Protein AF-A0A1F5KI10-F1 (afdb_monomer)

Radius of gyration: 24.72 Å; Cα contacts (8 Å, |Δi|>4): 416; chains: 1; bounding box: 53×66×108 Å

Secondary structure (DSSP, 8-state):
-------PPPPP---------------SHHHHHHHHHHHHHHHHTTSTTT-TTSPPPHHHHHHHHHHTSGGGT-SS--TT-S-TTSSSTTT-GGGGPPPTTSPPP----STT------TT-HHHHHHHHHHHHHHHHHHHHHTB-TTS-HHHHHHHHH--HHHHHHHHHHTTGGGGT---TTTHHHHHHHHHHHHT--HHHHHSS--GGGGG--TTS-HHHHHHHT-HHHHHHHHHHHHSSBPTTSSSBP-HHHHHHHHHTTHHHHHHHHHHTSPP---HHHHHHHHHHHHHHHHHHHHHHHHHHHHHHHBS--HHHHHHHHHHHHHHHS-PPPPP---

Mean predicted aligned error: 12.26 Å

Structure (mmCIF, N/CA/C/O backbone):
data_AF-A0A1F5KI10-F1
#
_entry.id   AF-A0A1F5KI10-F1
#
loop_
_atom_site.group_PDB
_atom_site.id
_atom_site.type_symbol
_atom_site.label_atom_id
_atom_site.label_alt_id
_atom_site.label_comp_id
_atom_site.label_asym_id
_atom_site.label_entity_id
_atom_site.label_seq_id
_atom_site.pdbx_PDB_ins_code
_atom_site.Cartn_x
_atom_site.Cartn_y
_atom_site.Cartn_z
_atom_site.occupancy
_atom_site.B_iso_or_equiv
_atom_site.auth_seq_id
_atom_site.auth_comp_id
_atom_site.auth_asym_id
_atom_site.auth_atom_id
_atom_site.pdbx_PDB_model_num
ATOM 1 N N . MET A 1 1 ? 1.154 -39.631 -85.002 1.00 35.12 1 MET A N 1
ATOM 2 C CA . MET A 1 1 ? 2.398 -39.573 -84.208 1.00 35.12 1 MET A C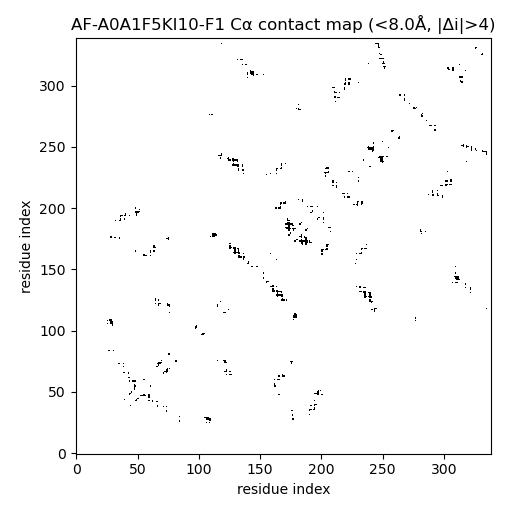A 1
ATOM 3 C C . MET A 1 1 ? 2.380 -38.267 -83.435 1.00 35.12 1 MET A C 1
ATOM 5 O O . MET A 1 1 ? 2.266 -37.250 -84.097 1.00 35.12 1 MET A O 1
ATOM 9 N N . SER A 1 2 ? 2.429 -38.362 -82.096 1.00 35.72 2 SER A N 1
ATOM 10 C CA . SER A 1 2 ? 2.742 -37.332 -81.074 1.00 35.72 2 SER A CA 1
ATOM 11 C C . SER A 1 2 ? 1.952 -36.012 -81.078 1.00 35.72 2 SER A C 1
ATOM 13 O O . SER A 1 2 ? 1.720 -35.426 -82.118 1.00 35.72 2 SER A O 1
ATOM 15 N N . ALA A 1 3 ? 1.573 -35.387 -79.969 1.00 32.19 3 ALA A N 1
ATOM 16 C CA . ALA A 1 3 ? 1.380 -35.725 -78.562 1.00 32.19 3 ALA A CA 1
ATOM 17 C C . ALA A 1 3 ? 0.532 -34.544 -78.040 1.00 32.19 3 ALA A C 1
ATOM 19 O O . ALA A 1 3 ? 0.899 -33.401 -78.297 1.00 32.19 3 ALA A O 1
ATOM 20 N N . ASN A 1 4 ? -0.604 -34.789 -77.382 1.00 32.09 4 ASN A N 1
ATOM 21 C CA . ASN A 1 4 ? -1.397 -33.725 -76.759 1.00 32.09 4 ASN A CA 1
ATOM 22 C C . ASN A 1 4 ? -1.234 -33.868 -75.243 1.00 32.09 4 ASN A C 1
ATOM 24 O O . ASN A 1 4 ? -1.701 -34.844 -74.653 1.00 32.09 4 ASN A O 1
ATOM 28 N N . GLU A 1 5 ? -0.496 -32.937 -74.643 1.00 33.09 5 GLU A N 1
ATOM 29 C CA . GLU A 1 5 ? -0.282 -32.833 -73.202 1.00 33.09 5 GLU A CA 1
ATOM 30 C C . GLU A 1 5 ? -1.612 -32.532 -72.499 1.00 33.09 5 GLU A C 1
ATOM 32 O O . GLU A 1 5 ? -2.175 -31.447 -72.630 1.00 33.09 5 GLU A O 1
ATOM 37 N N . MET A 1 6 ? -2.120 -33.496 -71.729 1.00 39.66 6 MET A N 1
ATOM 38 C CA . MET A 1 6 ? -3.141 -33.238 -70.716 1.00 39.66 6 MET A CA 1
ATOM 39 C C . MET A 1 6 ? -2.452 -32.775 -69.433 1.00 39.66 6 MET A C 1
ATOM 41 O O . MET A 1 6 ? -1.727 -33.528 -68.779 1.00 39.66 6 MET A O 1
ATOM 45 N N . THR A 1 7 ? -2.710 -31.529 -69.064 1.00 34.72 7 THR A N 1
ATOM 46 C CA . THR A 1 7 ? -2.376 -30.938 -67.772 1.00 34.72 7 THR A CA 1
ATOM 47 C C . THR A 1 7 ? -3.083 -31.694 -66.642 1.00 34.72 7 THR A C 1
ATOM 49 O O . THR A 1 7 ? -4.306 -31.679 -66.521 1.00 34.72 7 THR A O 1
ATOM 52 N N . LYS A 1 8 ? -2.309 -32.361 -65.778 1.00 38.88 8 LYS A N 1
ATOM 53 C CA . LYS A 1 8 ? -2.795 -32.828 -64.470 1.00 38.88 8 LYS A CA 1
ATOM 54 C C . LYS A 1 8 ? -2.853 -31.647 -63.490 1.00 38.88 8 LYS A C 1
ATOM 56 O O . LYS A 1 8 ? -1.940 -30.817 -63.508 1.00 38.88 8 LYS A O 1
ATOM 61 N N . PRO A 1 9 ? -3.862 -31.571 -62.604 1.00 34.31 9 PRO A N 1
ATOM 62 C CA . PRO A 1 9 ? -3.889 -30.568 -61.552 1.00 34.31 9 PRO A CA 1
ATOM 63 C C . PRO A 1 9 ? -2.744 -30.815 -60.565 1.00 34.31 9 PRO A C 1
ATOM 65 O O . PRO A 1 9 ? -2.505 -31.937 -60.114 1.00 34.31 9 PRO A O 1
ATOM 68 N N . LYS A 1 10 ? -2.015 -29.740 -60.269 1.00 34.22 10 LYS A N 1
ATOM 69 C CA . LYS A 1 10 ? -0.908 -29.703 -59.312 1.00 34.22 10 LYS A CA 1
ATOM 70 C C . LYS A 1 10 ? -1.461 -29.983 -57.901 1.00 34.22 10 LYS A C 1
ATOM 72 O O . LYS A 1 10 ? -2.486 -29.391 -57.554 1.00 34.22 10 LYS A O 1
ATOM 77 N N . PRO A 1 11 ? -0.830 -30.845 -57.084 1.00 39.12 11 PRO A N 1
ATOM 78 C CA . PRO A 1 11 ? -1.217 -30.994 -55.685 1.00 39.12 11 PRO A CA 1
ATOM 79 C C . PRO A 1 11 ? -0.999 -29.664 -54.941 1.00 39.12 11 PRO A C 1
ATOM 81 O O . PRO A 1 11 ? -0.125 -28.884 -55.342 1.00 39.12 11 PRO A O 1
ATOM 84 N N . PRO A 1 12 ? -1.787 -29.368 -53.890 1.00 34.06 12 PRO A N 1
ATOM 85 C CA . PRO A 1 12 ? -1.576 -28.173 -53.087 1.00 34.06 12 PRO A CA 1
ATOM 86 C C . PRO A 1 12 ? -0.152 -28.204 -52.534 1.00 34.06 12 PRO A C 1
ATOM 88 O O . PRO A 1 12 ? 0.270 -29.211 -51.971 1.00 34.06 12 PRO A O 1
ATOM 91 N N . ASN A 1 13 ? 0.579 -27.106 -52.755 1.00 36.03 13 ASN A N 1
ATOM 92 C CA . ASN A 1 13 ? 1.925 -26.884 -52.240 1.00 36.03 13 ASN A CA 1
ATOM 93 C C . ASN A 1 13 ? 2.008 -27.362 -50.787 1.00 36.03 13 ASN A C 1
ATOM 95 O O . ASN A 1 13 ? 1.370 -26.778 -49.905 1.00 36.03 13 ASN A O 1
ATOM 99 N N . GLU A 1 14 ? 2.836 -28.378 -50.544 1.00 32.38 14 GLU A N 1
ATOM 100 C CA . GLU A 1 14 ? 3.472 -28.555 -49.249 1.00 32.38 14 GLU A CA 1
ATOM 101 C C . GLU A 1 14 ? 4.093 -27.207 -48.893 1.00 32.38 14 GLU A C 1
ATOM 103 O O . GLU A 1 14 ? 5.010 -26.717 -49.557 1.00 32.38 14 GLU A O 1
ATOM 108 N N . LYS A 1 15 ? 3.528 -26.552 -47.877 1.00 30.94 15 LYS A N 1
ATOM 109 C CA . LYS A 1 15 ? 4.217 -25.468 -47.199 1.00 30.94 15 LYS A CA 1
ATOM 110 C C . LYS A 1 15 ? 5.477 -26.094 -46.621 1.00 30.94 15 LYS A C 1
ATOM 112 O O . LYS A 1 15 ? 5.423 -26.759 -45.591 1.00 30.94 15 LYS A O 1
ATOM 117 N N . THR A 1 16 ? 6.600 -25.872 -47.292 1.00 30.30 16 THR A N 1
ATOM 118 C CA . THR A 1 16 ? 7.919 -25.890 -46.673 1.00 30.30 16 THR A CA 1
ATOM 119 C C . THR A 1 16 ? 7.776 -25.202 -45.314 1.00 30.30 16 THR A C 1
ATOM 121 O O . THR A 1 16 ? 7.195 -24.108 -45.281 1.00 30.30 16 THR A O 1
ATOM 124 N N . PRO A 1 17 ? 8.226 -25.796 -44.193 1.00 31.06 17 PRO A N 1
ATOM 125 C CA . PRO A 1 17 ? 8.313 -25.067 -42.941 1.00 31.06 17 PRO A CA 1
ATOM 126 C C . PRO A 1 17 ? 9.211 -23.873 -43.231 1.00 31.06 17 PRO A C 1
ATOM 128 O O . PRO A 1 17 ? 10.412 -24.030 -43.450 1.00 31.06 17 PRO A O 1
ATOM 131 N N . GLY A 1 18 ? 8.596 -22.699 -43.361 1.00 27.67 18 GLY A N 1
ATOM 132 C CA . GLY A 1 18 ? 9.325 -21.457 -43.480 1.00 27.67 18 GLY A CA 1
ATOM 133 C C . GLY A 1 18 ? 10.214 -21.404 -42.259 1.00 27.67 18 GLY A C 1
ATOM 134 O O . GLY A 1 18 ? 9.717 -21.402 -41.133 1.00 27.67 18 GLY A O 1
ATOM 135 N N . THR A 1 19 ? 11.517 -21.457 -42.498 1.00 31.00 19 THR A N 1
ATOM 136 C CA . THR A 1 19 ? 12.551 -21.127 -41.535 1.00 31.00 19 THR A CA 1
ATOM 137 C C . THR A 1 19 ? 12.075 -19.865 -40.830 1.00 31.00 19 THR A C 1
ATOM 139 O O . THR A 1 19 ? 11.968 -18.815 -41.466 1.00 31.00 19 THR A O 1
ATOM 142 N N . LEU A 1 20 ? 11.673 -20.004 -39.562 1.00 31.84 20 LEU A N 1
ATOM 143 C CA . LEU A 1 20 ? 11.276 -18.895 -38.705 1.00 31.84 20 LEU A CA 1
ATOM 144 C C . LEU A 1 20 ? 12.456 -17.929 -38.698 1.00 31.84 20 LEU A C 1
ATOM 146 O O . LEU A 1 20 ? 13.506 -18.204 -38.118 1.00 31.84 20 LEU A O 1
ATOM 150 N N . GLY A 1 21 ? 12.308 -16.866 -39.482 1.00 26.31 21 GLY A N 1
ATOM 151 C CA . GLY A 1 21 ? 13.329 -15.865 -39.685 1.00 26.31 21 GLY A CA 1
ATOM 152 C C . GLY A 1 21 ? 13.683 -15.213 -38.357 1.00 26.31 21 GLY A C 1
ATOM 153 O O . GLY A 1 21 ? 12.805 -14.759 -37.632 1.00 26.31 21 GLY A O 1
ATOM 154 N N . SER A 1 22 ? 14.989 -15.186 -38.097 1.00 27.73 22 SER A N 1
ATOM 155 C CA . SER A 1 22 ? 15.712 -14.252 -37.232 1.00 27.73 22 SER A CA 1
ATOM 156 C C . SER A 1 22 ? 15.175 -14.048 -35.809 1.00 27.73 22 SER A C 1
ATOM 158 O O . SER A 1 22 ? 14.310 -13.217 -35.547 1.00 27.73 22 SER A O 1
ATOM 160 N N . THR A 1 23 ? 15.820 -14.774 -34.896 1.00 34.97 23 THR A N 1
ATOM 161 C CA . THR A 1 23 ? 16.096 -14.458 -33.486 1.00 34.97 23 THR A CA 1
ATOM 162 C C . THR A 1 23 ? 15.882 -12.991 -33.092 1.00 34.97 23 THR A C 1
ATOM 164 O O . THR A 1 23 ? 16.692 -12.118 -33.412 1.00 34.97 23 THR A O 1
ATOM 167 N N . VAL A 1 24 ? 14.801 -12.754 -32.355 1.00 33.12 24 VAL A N 1
ATOM 168 C CA . VAL A 1 24 ? 14.487 -11.498 -31.667 1.00 33.12 24 VAL A CA 1
ATOM 169 C C . VAL A 1 24 ? 15.475 -11.308 -30.494 1.00 33.12 24 VAL A C 1
ATOM 171 O O . VAL A 1 24 ? 15.636 -12.247 -29.715 1.00 33.12 24 VAL A O 1
ATOM 174 N N . PRO A 1 25 ? 16.165 -10.159 -30.342 1.00 35.75 25 PRO A N 1
ATOM 175 C CA . PRO A 1 25 ? 17.106 -9.922 -29.236 1.00 35.75 25 PRO A CA 1
ATOM 176 C C . PRO A 1 25 ? 16.392 -9.661 -27.890 1.00 35.75 25 PRO A C 1
ATOM 178 O O . PRO A 1 25 ? 15.603 -8.728 -27.775 1.00 35.75 25 PRO A O 1
ATOM 181 N N . GLU A 1 26 ? 16.692 -10.466 -26.864 1.00 44.59 26 GLU A N 1
ATOM 182 C CA . GLU A 1 26 ? 16.058 -10.496 -25.525 1.00 44.59 26 GLU A CA 1
ATOM 183 C C . GLU A 1 26 ? 16.718 -9.567 -24.466 1.00 44.59 26 GLU A C 1
ATOM 185 O O . GLU A 1 26 ? 17.195 -10.048 -23.435 1.00 44.59 26 GLU A O 1
ATOM 190 N N . SER A 1 27 ? 16.815 -8.245 -24.660 1.00 53.78 27 SER A N 1
ATOM 191 C CA . SER A 1 27 ? 17.752 -7.450 -23.831 1.00 53.78 27 SER A CA 1
ATOM 192 C C . SER A 1 27 ? 17.216 -6.693 -22.605 1.00 53.78 27 SER A C 1
ATOM 194 O O . SER A 1 27 ? 18.044 -6.361 -21.767 1.00 53.78 27 SER A O 1
ATOM 196 N N . ASP A 1 28 ? 15.913 -6.466 -22.384 1.00 49.81 28 ASP A N 1
ATOM 197 C CA . ASP A 1 28 ? 15.511 -5.283 -21.588 1.00 49.81 28 ASP A CA 1
ATOM 198 C C . ASP A 1 28 ? 14.949 -5.535 -20.158 1.00 49.81 28 ASP A C 1
ATOM 200 O O . ASP A 1 28 ? 15.509 -5.045 -19.172 1.00 49.81 28 ASP A O 1
ATOM 204 N N . ILE A 1 29 ? 13.895 -6.340 -19.961 1.00 49.62 29 ILE A N 1
ATOM 205 C CA . ILE A 1 29 ? 13.325 -6.552 -18.605 1.00 49.62 29 ILE A CA 1
ATOM 206 C C . ILE A 1 29 ? 14.275 -7.300 -17.680 1.00 49.62 29 ILE A C 1
ATOM 208 O O . ILE A 1 29 ? 14.382 -6.955 -16.508 1.00 49.62 29 ILE A O 1
ATOM 212 N N . ALA A 1 30 ? 14.965 -8.328 -18.174 1.00 53.34 30 ALA A N 1
ATOM 213 C CA . ALA A 1 30 ? 15.884 -9.101 -17.341 1.00 53.34 30 ALA A CA 1
ATOM 214 C C . ALA A 1 30 ? 17.016 -8.213 -16.796 1.00 53.34 30 ALA A C 1
ATOM 216 O O . ALA A 1 30 ? 17.394 -8.323 -15.629 1.00 53.34 30 ALA A O 1
ATOM 217 N N . GLN A 1 31 ? 17.503 -7.275 -17.613 1.00 54.97 31 GLN A N 1
ATOM 218 C CA . GLN A 1 31 ? 18.473 -6.272 -17.182 1.00 54.97 31 GLN A CA 1
ATOM 219 C C . GLN A 1 31 ? 17.851 -5.259 -16.221 1.00 54.97 31 GLN A C 1
ATOM 221 O O . GLN A 1 31 ? 18.498 -4.879 -15.247 1.00 54.97 31 GLN A O 1
ATOM 226 N N . ARG A 1 32 ? 16.587 -4.865 -16.431 1.00 61.47 32 ARG A N 1
ATOM 227 C CA . ARG A 1 32 ? 15.862 -4.001 -15.496 1.00 61.47 32 ARG A CA 1
ATOM 228 C C . ARG A 1 32 ? 15.671 -4.662 -14.135 1.00 61.47 32 ARG A C 1
ATOM 230 O O . ARG A 1 32 ? 16.000 -4.054 -13.125 1.00 61.47 32 ARG A O 1
ATOM 237 N N . PHE A 1 33 ? 15.200 -5.903 -14.110 1.00 63.16 33 PHE A N 1
ATOM 238 C CA . PHE A 1 33 ? 15.063 -6.717 -12.908 1.00 63.16 33 PHE A CA 1
ATOM 239 C C . PHE A 1 33 ? 16.405 -6.814 -12.180 1.00 63.16 33 PHE A C 1
ATOM 241 O O . PHE A 1 33 ? 16.493 -6.464 -11.006 1.00 63.16 33 PHE A O 1
ATOM 248 N N . LYS A 1 34 ? 17.476 -7.191 -12.895 1.00 61.94 34 LYS A N 1
ATOM 249 C CA . LYS A 1 34 ? 18.836 -7.263 -12.345 1.00 61.94 34 LYS A CA 1
ATOM 250 C C . LYS A 1 34 ? 19.286 -5.927 -11.754 1.00 61.94 34 LYS A C 1
ATOM 252 O O . LYS A 1 34 ? 19.763 -5.894 -10.627 1.00 61.94 34 LYS A O 1
ATOM 257 N N . PHE A 1 35 ? 19.103 -4.828 -12.481 1.00 69.75 35 PHE A N 1
ATOM 258 C CA . PHE A 1 35 ? 19.458 -3.487 -12.021 1.00 69.75 35 PHE A CA 1
ATOM 259 C C . PHE A 1 35 ? 18.704 -3.086 -10.746 1.00 69.75 35 PHE A C 1
ATOM 261 O O . PHE A 1 35 ? 19.309 -2.561 -9.810 1.00 69.75 35 PHE A O 1
ATOM 268 N N . VAL A 1 36 ? 17.394 -3.341 -10.704 1.00 72.69 36 VAL A N 1
ATOM 269 C CA . VAL A 1 36 ? 16.540 -3.059 -9.544 1.00 72.69 36 VAL A CA 1
ATOM 270 C C . VAL A 1 36 ? 16.999 -3.888 -8.342 1.00 72.69 36 VAL A C 1
ATOM 272 O O . VAL A 1 36 ? 17.193 -3.327 -7.266 1.00 72.69 36 VAL A O 1
ATOM 275 N N . VAL A 1 37 ? 17.286 -5.179 -8.531 1.00 75.06 37 VAL A N 1
ATOM 276 C CA . VAL A 1 37 ? 17.818 -6.051 -7.473 1.00 75.06 37 VAL A CA 1
ATOM 277 C C . VAL A 1 37 ? 19.186 -5.579 -6.976 1.00 75.06 37 VAL A C 1
ATOM 279 O O . VAL A 1 37 ? 19.372 -5.396 -5.777 1.00 75.06 37 VAL A O 1
ATOM 282 N N . GLU A 1 38 ? 20.143 -5.318 -7.870 1.00 71.56 38 GLU A N 1
ATOM 283 C CA . GLU A 1 38 ? 21.484 -4.845 -7.495 1.00 71.56 38 GLU A CA 1
ATOM 284 C C . GLU A 1 38 ? 21.449 -3.498 -6.767 1.00 71.56 38 GLU A C 1
ATOM 286 O O . GLU A 1 38 ? 22.252 -3.254 -5.864 1.00 71.56 38 GLU A O 1
ATOM 291 N N . THR A 1 39 ? 20.534 -2.612 -7.159 1.00 75.88 39 THR A N 1
ATOM 292 C CA . THR A 1 39 ? 20.331 -1.323 -6.491 1.00 75.88 39 THR A CA 1
ATOM 293 C C . THR A 1 39 ? 19.721 -1.524 -5.107 1.00 75.88 39 THR A C 1
ATOM 295 O O . THR A 1 39 ? 20.203 -0.934 -4.142 1.00 75.88 39 THR A O 1
ATOM 298 N N . GLY A 1 40 ? 18.729 -2.409 -4.984 1.00 78.69 40 GLY A N 1
ATOM 299 C CA . GLY A 1 40 ? 18.123 -2.763 -3.703 1.00 78.69 40 GLY A CA 1
ATOM 300 C C . GLY A 1 40 ? 19.133 -3.379 -2.737 1.00 78.69 40 GLY A C 1
ATOM 301 O O . GLY A 1 40 ? 19.224 -2.934 -1.600 1.00 78.69 40 GLY A O 1
ATOM 302 N N . LEU A 1 41 ? 19.974 -4.310 -3.199 1.00 78.56 41 LEU A N 1
ATOM 303 C CA . LEU A 1 41 ? 21.049 -4.904 -2.390 1.00 78.56 41 LEU A CA 1
ATOM 304 C C . LEU A 1 41 ? 22.032 -3.851 -1.858 1.00 78.56 41 LEU A C 1
ATOM 306 O O . LEU A 1 41 ? 22.476 -3.941 -0.716 1.00 78.56 41 LEU A O 1
ATOM 310 N N . LYS A 1 42 ? 22.370 -2.840 -2.669 1.00 78.00 42 LYS A N 1
ATOM 311 C CA . LYS A 1 42 ? 23.276 -1.751 -2.261 1.00 78.00 42 LYS A CA 1
ATOM 312 C C . LYS A 1 42 ? 22.639 -0.790 -1.263 1.00 78.00 42 LYS A C 1
ATOM 314 O O . LYS A 1 42 ? 23.339 -0.295 -0.389 1.00 78.00 42 LYS A O 1
ATOM 319 N N . ILE A 1 43 ? 21.354 -0.483 -1.432 1.00 80.81 43 ILE A N 1
ATOM 320 C CA . ILE A 1 43 ? 20.651 0.515 -0.616 1.00 80.81 43 ILE A CA 1
ATOM 321 C C . ILE A 1 43 ? 20.166 -0.095 0.698 1.00 80.81 43 ILE A C 1
ATOM 323 O O . ILE A 1 43 ? 20.328 0.519 1.745 1.00 80.81 43 ILE A O 1
ATOM 327 N N . PHE A 1 44 ? 19.587 -1.294 0.651 1.00 86.44 44 PHE A N 1
ATOM 328 C CA . PHE A 1 44 ? 18.978 -1.947 1.808 1.00 86.44 44 PHE A CA 1
ATOM 329 C C . PHE A 1 44 ? 19.924 -2.903 2.540 1.00 86.44 44 PHE A C 1
ATOM 331 O O . PHE A 1 44 ? 19.586 -3.362 3.630 1.00 86.44 44 PHE A O 1
ATOM 338 N N . GLY A 1 45 ? 21.092 -3.223 1.975 1.00 83.56 45 GLY A N 1
ATOM 339 C CA . GLY A 1 45 ? 22.046 -4.143 2.589 1.00 83.56 45 GLY A CA 1
ATOM 340 C C . GLY A 1 45 ? 22.449 -3.710 4.001 1.00 83.56 45 GLY A C 1
ATOM 341 O O . GLY A 1 45 ? 22.916 -2.592 4.206 1.00 83.56 45 GLY A O 1
ATOM 342 N N . GLY A 1 46 ? 22.264 -4.603 4.978 1.00 81.50 46 GLY A N 1
ATOM 343 C CA . GLY A 1 46 ? 22.568 -4.335 6.390 1.00 81.50 46 GLY A CA 1
ATOM 344 C C . GLY A 1 46 ? 21.524 -3.481 7.120 1.00 81.50 46 GLY A C 1
ATOM 345 O O . GLY A 1 46 ? 21.756 -3.106 8.266 1.00 81.50 46 GLY A O 1
ATOM 346 N N . SER A 1 47 ? 20.391 -3.177 6.480 1.00 92.94 47 SER A N 1
ATOM 347 C CA . SER A 1 47 ? 19.249 -2.490 7.098 1.00 92.94 47 SER A CA 1
ATOM 348 C C . SER A 1 47 ? 18.252 -3.478 7.715 1.00 92.94 47 SER A C 1
ATOM 350 O O . SER A 1 47 ? 18.200 -4.656 7.333 1.00 92.94 47 SER A O 1
ATOM 352 N N . ALA A 1 48 ? 17.373 -2.978 8.589 1.00 95.38 48 ALA A N 1
ATOM 353 C CA . ALA A 1 48 ? 16.289 -3.764 9.188 1.00 95.38 48 ALA A CA 1
ATOM 354 C C . ALA A 1 48 ? 15.209 -4.202 8.173 1.00 95.38 48 ALA A C 1
ATOM 356 O O . ALA A 1 48 ? 14.348 -5.025 8.498 1.00 95.38 48 ALA A O 1
ATOM 357 N N . LEU A 1 49 ? 15.252 -3.690 6.932 1.00 93.88 49 LEU A N 1
ATOM 358 C CA . LEU A 1 49 ? 14.415 -4.168 5.820 1.00 93.88 49 LEU A CA 1
ATOM 359 C C . LEU A 1 49 ? 14.871 -5.540 5.303 1.00 93.88 49 LEU A C 1
ATOM 361 O O . LEU A 1 49 ? 14.070 -6.271 4.722 1.00 93.88 49 LEU A O 1
ATOM 365 N N . THR A 1 50 ? 16.141 -5.893 5.524 1.00 93.56 50 THR A N 1
ATOM 366 C CA . THR A 1 50 ? 16.741 -7.177 5.111 1.00 93.56 50 THR A CA 1
ATOM 367 C C . THR A 1 50 ? 17.087 -8.101 6.280 1.00 93.56 50 THR A C 1
ATOM 369 O O . THR A 1 50 ? 17.388 -9.272 6.071 1.00 93.56 50 THR A O 1
ATOM 372 N N . ASP A 1 51 ? 17.014 -7.601 7.516 1.00 91.19 51 ASP A N 1
ATOM 373 C CA . ASP A 1 51 ? 17.303 -8.358 8.735 1.00 91.19 51 ASP A CA 1
ATOM 374 C C . ASP A 1 51 ? 16.092 -8.343 9.675 1.00 91.19 51 ASP A C 1
ATOM 376 O O . ASP A 1 51 ? 15.769 -7.329 10.297 1.00 91.19 51 ASP A O 1
ATOM 380 N N . SER A 1 52 ? 15.421 -9.492 9.800 1.00 91.44 52 SER A N 1
ATOM 381 C CA . SER A 1 52 ? 14.233 -9.614 10.644 1.00 91.44 52 SER A CA 1
ATOM 382 C C . SER A 1 52 ? 14.516 -9.573 12.148 1.00 91.44 52 SER A C 1
ATOM 384 O O . SER A 1 52 ? 13.574 -9.456 12.931 1.00 91.44 52 SER A O 1
ATOM 386 N N . SER A 1 53 ? 15.785 -9.672 12.565 1.00 92.56 53 SER A N 1
ATOM 387 C CA . SER A 1 53 ? 16.181 -9.589 13.977 1.00 92.56 53 SER A CA 1
ATOM 388 C C . SER A 1 53 ? 16.168 -8.159 14.524 1.00 92.56 53 SER A C 1
ATOM 390 O O . SER A 1 53 ? 16.106 -7.970 15.739 1.00 92.56 53 SER A O 1
ATOM 392 N N . GLN A 1 54 ? 16.193 -7.157 13.640 1.00 92.88 54 GLN A N 1
ATOM 393 C CA . GLN A 1 54 ? 16.194 -5.747 14.010 1.00 92.88 54 GLN A CA 1
ATOM 394 C C . GLN A 1 54 ? 14.788 -5.137 13.869 1.00 92.88 54 GLN A C 1
ATOM 396 O O . GLN A 1 54 ? 14.050 -5.460 12.926 1.00 92.88 54 GLN A O 1
ATOM 401 N N . PRO A 1 55 ? 14.385 -4.235 14.782 1.00 95.19 55 PRO A N 1
ATOM 402 C CA . PRO A 1 55 ? 13.197 -3.418 14.582 1.00 95.19 55 PRO A CA 1
ATOM 403 C C . PRO A 1 55 ? 13.438 -2.397 13.461 1.00 95.19 55 PRO A C 1
ATOM 405 O O . PRO A 1 55 ? 14.505 -1.796 13.384 1.00 95.19 55 PRO A O 1
ATOM 408 N N . ILE A 1 56 ? 12.425 -2.159 12.624 1.00 97.19 56 ILE A N 1
ATOM 409 C CA . ILE A 1 56 ? 12.492 -1.150 11.557 1.00 97.19 56 ILE A CA 1
ATOM 410 C C . ILE A 1 56 ? 12.526 0.248 12.186 1.00 97.19 56 ILE A C 1
ATOM 412 O O . ILE A 1 56 ? 11.602 0.641 12.905 1.00 97.19 56 ILE A O 1
ATOM 416 N N . ALA A 1 57 ? 13.583 1.011 11.916 1.00 94.56 57 ALA A N 1
ATOM 417 C CA . ALA A 1 57 ? 13.746 2.392 12.350 1.00 94.56 57 ALA A CA 1
ATOM 418 C C . ALA A 1 57 ? 13.343 3.385 11.247 1.00 94.56 57 ALA A C 1
ATOM 420 O O . ALA A 1 57 ? 13.050 3.018 10.113 1.00 94.56 57 ALA A O 1
ATOM 421 N N . GLN A 1 58 ? 13.320 4.681 11.584 1.00 93.88 58 GLN A N 1
ATOM 422 C CA . GLN A 1 58 ? 13.010 5.718 10.588 1.00 93.88 58 GLN A CA 1
ATOM 423 C C . GLN A 1 58 ? 14.071 5.767 9.482 1.00 93.88 58 GLN A C 1
ATOM 425 O O . GLN A 1 58 ? 13.739 5.909 8.314 1.00 93.88 58 GLN A O 1
ATOM 430 N N . THR A 1 59 ? 15.340 5.575 9.846 1.00 92.81 59 THR A N 1
ATOM 431 C CA . THR A 1 59 ? 16.456 5.536 8.897 1.00 92.81 59 THR A CA 1
ATOM 432 C C . THR A 1 59 ? 16.310 4.424 7.865 1.00 92.81 59 THR A C 1
ATOM 434 O O . THR A 1 59 ? 16.735 4.613 6.733 1.00 92.81 59 THR A O 1
ATOM 437 N N . ASP A 1 60 ? 15.694 3.292 8.225 1.00 93.69 60 ASP A N 1
ATOM 438 C CA . ASP A 1 60 ? 15.389 2.212 7.283 1.00 93.69 60 ASP A CA 1
ATOM 439 C C . ASP A 1 60 ? 14.258 2.616 6.328 1.00 93.69 60 ASP A C 1
ATOM 441 O O . ASP A 1 60 ? 14.353 2.394 5.123 1.00 93.69 60 ASP A O 1
ATOM 445 N N . LEU A 1 61 ? 13.211 3.270 6.844 1.00 92.56 61 LEU A N 1
ATOM 446 C CA . LEU A 1 61 ? 12.115 3.797 6.025 1.00 92.56 61 LEU A CA 1
ATOM 447 C C . LEU A 1 61 ? 12.596 4.849 5.020 1.00 92.56 61 LEU A C 1
ATOM 449 O O . LEU A 1 61 ? 12.106 4.894 3.896 1.00 92.56 61 LEU A O 1
ATOM 453 N N . ASP A 1 62 ? 13.586 5.665 5.378 1.00 87.62 62 ASP A N 1
ATOM 454 C CA . ASP A 1 62 ? 14.146 6.686 4.487 1.00 87.62 62 ASP A CA 1
ATOM 455 C C . ASP A 1 62 ? 14.900 6.076 3.282 1.00 87.62 62 ASP A C 1
ATOM 457 O O . ASP A 1 62 ? 15.034 6.724 2.234 1.00 87.62 62 ASP A O 1
ATOM 461 N N . LEU A 1 63 ? 15.341 4.812 3.384 1.00 85.81 63 LEU A N 1
ATOM 462 C CA . LEU A 1 63 ? 15.960 4.072 2.278 1.00 85.81 63 LEU A CA 1
ATOM 463 C C . LEU A 1 63 ? 14.952 3.720 1.179 1.00 85.81 63 LEU A C 1
ATOM 465 O O . LEU A 1 63 ? 15.342 3.597 0.018 1.00 85.81 63 LEU A O 1
ATOM 469 N N . ILE A 1 64 ? 13.666 3.570 1.511 1.00 88.81 64 ILE A N 1
ATOM 470 C CA . ILE A 1 64 ? 12.640 3.169 0.542 1.00 88.81 64 ILE A CA 1
ATOM 471 C C . ILE A 1 64 ? 12.435 4.281 -0.499 1.00 88.81 64 ILE A C 1
ATOM 473 O O . ILE A 1 64 ? 12.701 4.029 -1.676 1.00 88.81 64 ILE A O 1
ATOM 477 N N . PRO A 1 65 ? 12.102 5.542 -0.143 1.00 81.31 65 PRO A N 1
ATOM 478 C CA . PRO A 1 65 ? 12.071 6.622 -1.122 1.00 81.31 65 PRO A CA 1
ATOM 479 C C . PRO A 1 65 ? 13.406 6.795 -1.845 1.00 81.31 65 PRO A C 1
ATOM 481 O O . PRO A 1 65 ? 13.402 7.078 -3.039 1.00 81.31 65 PRO A O 1
ATOM 484 N N . LEU A 1 66 ? 14.547 6.616 -1.161 1.00 78.94 66 LEU A N 1
ATOM 485 C CA . LEU A 1 66 ? 15.862 6.666 -1.806 1.00 78.94 66 LEU A CA 1
ATOM 486 C C . LEU A 1 66 ? 15.964 5.642 -2.940 1.00 78.94 66 LEU A C 1
ATOM 488 O O . LEU A 1 66 ? 16.376 6.022 -4.029 1.00 78.94 66 LEU A O 1
ATOM 492 N N . PHE A 1 67 ? 15.541 4.398 -2.726 1.00 80.44 67 PHE A N 1
ATOM 493 C CA . PHE A 1 67 ? 15.513 3.360 -3.755 1.00 80.44 67 PHE A CA 1
ATOM 494 C C . PHE A 1 67 ? 14.670 3.761 -4.969 1.00 80.44 67 PHE A C 1
ATOM 496 O O . PHE A 1 67 ? 15.115 3.582 -6.099 1.00 80.44 67 PHE A O 1
ATOM 503 N N . PHE A 1 68 ? 13.513 4.392 -4.760 1.00 75.38 68 PHE A N 1
ATOM 504 C CA . PHE A 1 68 ? 12.633 4.849 -5.842 1.00 75.38 68 PHE A CA 1
ATOM 505 C C . PHE A 1 68 ? 12.996 6.225 -6.426 1.00 75.38 68 PHE A C 1
ATOM 507 O O . PHE A 1 68 ? 12.290 6.724 -7.306 1.00 75.38 68 PHE A O 1
ATOM 514 N N . ARG A 1 69 ? 14.079 6.875 -5.983 1.00 68.75 69 ARG A N 1
ATOM 515 C CA . ARG A 1 69 ? 14.491 8.176 -6.533 1.00 68.75 69 ARG A CA 1
ATOM 516 C C . ARG A 1 69 ? 14.942 8.069 -7.988 1.00 68.75 69 ARG A C 1
ATOM 518 O O . ARG A 1 69 ? 15.541 7.083 -8.422 1.00 68.75 69 ARG A O 1
ATOM 525 N N . ARG A 1 70 ? 14.721 9.147 -8.749 1.00 61.09 70 ARG A N 1
ATOM 526 C CA . ARG A 1 70 ? 15.133 9.241 -10.162 1.00 61.09 70 ARG A CA 1
ATOM 527 C C . ARG A 1 70 ? 16.645 9.084 -10.321 1.00 61.09 70 ARG A C 1
ATOM 529 O O . ARG A 1 70 ? 17.097 8.506 -11.311 1.00 61.09 70 ARG A O 1
ATOM 536 N N . GLU A 1 71 ? 17.419 9.584 -9.363 1.00 60.88 71 GLU A N 1
ATOM 537 C CA . GLU A 1 71 ? 18.882 9.510 -9.341 1.00 60.88 71 GLU A CA 1
ATOM 538 C C . GLU A 1 71 ? 19.382 8.066 -9.242 1.00 60.88 71 GLU A C 1
ATOM 540 O O . GLU A 1 71 ? 20.425 7.751 -9.809 1.00 60.88 71 GLU A O 1
ATOM 545 N N . GLN A 1 72 ? 18.605 7.179 -8.611 1.00 57.66 72 GLN A N 1
ATOM 546 C CA . GLN A 1 72 ? 18.907 5.749 -8.550 1.00 57.66 72 GLN A CA 1
ATOM 547 C C . GLN A 1 72 ? 18.497 5.005 -9.819 1.00 57.66 72 GLN A C 1
ATOM 549 O O . GLN A 1 72 ? 18.778 3.825 -9.949 1.00 57.66 72 GLN A O 1
ATOM 554 N N . GLY A 1 73 ? 17.809 5.655 -10.762 1.00 54.28 73 GLY A N 1
ATOM 555 C CA . GLY A 1 73 ? 17.407 5.054 -12.032 1.00 54.28 73 GLY A CA 1
ATOM 556 C C . GLY A 1 73 ? 16.322 3.977 -11.933 1.00 54.28 73 GLY A C 1
ATOM 557 O O . GLY A 1 73 ? 15.925 3.467 -12.975 1.00 54.28 73 GLY A O 1
ATOM 558 N N . VAL A 1 74 ? 15.824 3.640 -10.737 1.00 58.53 74 VAL A N 1
ATOM 559 C CA . VAL A 1 74 ? 14.790 2.614 -10.473 1.00 58.53 74 VAL A CA 1
ATOM 560 C C . VAL A 1 74 ? 13.369 3.125 -10.755 1.00 58.53 74 VAL A C 1
ATOM 562 O O . VAL A 1 74 ? 12.492 2.347 -11.125 1.00 58.53 74 VAL A O 1
ATOM 565 N N . ALA A 1 75 ? 13.128 4.437 -10.697 1.00 55.97 75 ALA A N 1
ATOM 566 C CA . ALA A 1 75 ? 11.852 5.004 -11.134 1.00 55.97 75 ALA A CA 1
ATOM 567 C C . ALA A 1 75 ? 11.668 4.858 -12.662 1.00 55.97 75 ALA A C 1
ATOM 569 O O . ALA A 1 75 ? 12.582 5.210 -13.415 1.00 55.97 75 ALA A O 1
ATOM 570 N N . PRO A 1 76 ? 10.500 4.395 -13.145 1.00 49.53 76 PRO A N 1
ATOM 571 C CA . PRO A 1 76 ? 10.232 4.229 -14.578 1.00 49.53 76 PRO A CA 1
ATOM 572 C C . PRO A 1 76 ? 9.988 5.558 -15.319 1.00 49.53 76 PRO A C 1
ATOM 574 O O . PRO A 1 76 ? 10.015 5.605 -16.546 1.00 49.53 76 PRO A O 1
ATOM 577 N N . THR A 1 77 ? 9.784 6.674 -14.612 1.00 41.84 77 THR A N 1
ATOM 578 C CA . THR A 1 77 ? 9.481 7.972 -15.232 1.00 41.84 77 THR A CA 1
ATOM 579 C C . THR A 1 77 ? 10.742 8.754 -15.599 1.00 41.84 77 THR A C 1
ATOM 581 O O . THR A 1 77 ? 11.201 9.633 -14.863 1.00 41.84 77 THR A O 1
ATOM 584 N N . ARG A 1 78 ? 11.286 8.479 -16.786 1.00 36.84 78 ARG A N 1
ATOM 585 C CA . ARG A 1 78 ? 12.058 9.463 -17.557 1.00 36.84 78 ARG A CA 1
ATOM 586 C C . ARG A 1 78 ? 11.309 9.760 -18.861 1.00 36.84 78 ARG A C 1
ATOM 588 O O . ARG A 1 78 ? 11.370 8.931 -19.766 1.00 36.84 78 ARG A O 1
ATOM 595 N N . PRO A 1 79 ? 10.637 10.920 -18.989 1.00 35.34 79 PRO A N 1
ATOM 596 C CA . PRO A 1 79 ? 9.980 11.328 -20.240 1.00 35.34 79 PRO A CA 1
ATOM 597 C C . PRO A 1 79 ? 10.954 11.411 -21.429 1.00 35.34 79 PRO A C 1
ATOM 599 O O . PRO A 1 79 ? 10.569 11.267 -22.580 1.00 35.34 79 PRO A O 1
ATOM 602 N N . ASP A 1 80 ? 12.229 11.636 -21.122 1.00 37.69 80 ASP A N 1
ATOM 603 C CA . ASP A 1 80 ? 13.362 11.851 -22.017 1.00 37.69 80 ASP A CA 1
ATOM 604 C C . ASP A 1 80 ? 14.239 10.601 -22.226 1.00 37.69 80 ASP A C 1
ATOM 606 O O . ASP A 1 80 ? 15.130 10.598 -23.073 1.00 37.69 80 ASP A O 1
ATOM 610 N N . ALA A 1 81 ? 14.011 9.530 -21.461 1.00 35.19 81 ALA A N 1
ATOM 611 C CA . ALA A 1 81 ? 14.776 8.291 -21.576 1.00 35.19 81 ALA A CA 1
ATOM 612 C C . ALA A 1 81 ? 13.983 7.081 -21.052 1.00 35.19 81 ALA A C 1
ATOM 614 O O . ALA A 1 81 ? 14.358 6.519 -20.019 1.00 35.19 81 ALA A O 1
ATOM 615 N N . PRO A 1 82 ? 12.931 6.636 -21.763 1.00 37.44 82 PRO A N 1
ATOM 616 C CA . PRO A 1 82 ? 12.165 5.446 -21.381 1.00 37.44 82 PRO A CA 1
ATOM 617 C C . PRO A 1 82 ? 12.962 4.112 -21.374 1.00 37.44 82 PRO A C 1
ATOM 619 O O . PRO A 1 82 ? 12.386 3.068 -21.108 1.00 37.44 82 PRO A O 1
ATOM 622 N N . TRP A 1 83 ? 14.276 4.117 -21.665 1.00 38.47 83 TRP A N 1
ATOM 623 C CA . TRP A 1 83 ? 15.044 2.950 -22.131 1.00 38.47 83 TRP A CA 1
ATOM 624 C C . TRP A 1 83 ? 16.564 3.054 -21.859 1.00 38.47 83 TRP A C 1
ATOM 626 O O . TRP A 1 83 ? 17.365 3.008 -22.792 1.00 38.47 83 TRP A O 1
ATOM 636 N N . ARG A 1 84 ? 17.059 3.157 -20.610 1.00 32.56 84 ARG A N 1
ATOM 637 C CA . ARG A 1 84 ? 18.502 2.867 -20.384 1.00 32.56 84 ARG A CA 1
ATOM 638 C C . ARG A 1 84 ? 18.779 1.365 -20.496 1.00 32.56 84 ARG A C 1
ATOM 640 O O . ARG A 1 84 ? 19.039 0.690 -19.511 1.00 32.56 84 ARG A O 1
ATOM 647 N N . LEU A 1 85 ? 18.748 0.917 -21.743 1.00 33.00 85 LEU A N 1
ATOM 648 C CA . LEU A 1 85 ? 19.189 -0.363 -22.276 1.00 33.00 85 LEU A CA 1
ATOM 649 C C . LEU A 1 85 ? 19.947 -0.235 -23.598 1.00 33.00 85 LEU A C 1
ATOM 651 O O . LEU A 1 85 ? 20.528 -1.193 -24.093 1.00 33.00 85 LEU A O 1
ATOM 655 N N . SER A 1 86 ? 20.093 0.985 -24.099 1.00 30.88 86 SER A N 1
ATOM 656 C CA . SER A 1 86 ? 20.893 1.281 -25.287 1.00 30.88 86 SER A CA 1
ATOM 657 C C . SER A 1 86 ? 22.222 1.984 -25.034 1.00 30.88 86 SER A C 1
ATOM 659 O O . SER A 1 86 ? 22.958 2.237 -25.981 1.00 30.88 86 SER A O 1
ATOM 661 N N . ALA A 1 87 ? 22.535 2.343 -23.786 1.00 31.59 87 ALA A N 1
ATOM 662 C CA . ALA A 1 87 ? 23.743 3.115 -23.472 1.00 31.59 87 ALA A CA 1
ATOM 663 C C . ALA A 1 87 ? 24.723 2.400 -22.525 1.00 31.59 87 ALA A C 1
ATOM 665 O O . ALA A 1 87 ? 25.755 2.970 -22.184 1.00 31.59 87 ALA A O 1
ATOM 666 N N . LEU A 1 88 ? 24.425 1.165 -22.100 1.00 31.11 88 LEU A N 1
ATOM 667 C CA . LEU A 1 88 ? 25.344 0.314 -21.319 1.00 31.11 88 LEU A CA 1
ATOM 668 C C . LEU A 1 88 ? 25.609 -1.057 -21.963 1.00 31.11 88 LEU A C 1
ATOM 670 O O . LEU A 1 88 ? 26.360 -1.863 -21.424 1.00 31.11 88 LEU A O 1
ATOM 674 N N . THR A 1 89 ? 25.053 -1.295 -23.146 1.00 33.72 89 THR A N 1
ATOM 675 C CA . THR A 1 89 ? 25.423 -2.380 -24.053 1.00 33.72 89 THR A CA 1
ATOM 676 C C . THR A 1 89 ? 26.594 -1.868 -24.897 1.00 33.72 89 THR A C 1
ATOM 678 O O . THR A 1 89 ? 26.425 -1.149 -25.873 1.00 33.72 89 THR A O 1
ATOM 681 N N . ASN A 1 90 ? 27.839 -1.989 -24.433 1.00 31.64 90 ASN A N 1
ATOM 682 C CA . ASN A 1 90 ? 28.727 -3.028 -24.965 1.00 31.64 90 ASN A CA 1
ATOM 683 C C . ASN A 1 90 ? 30.057 -3.169 -24.193 1.00 31.64 90 ASN A C 1
ATOM 685 O O . ASN A 1 90 ? 30.985 -3.785 -24.711 1.00 31.64 90 ASN A O 1
ATOM 689 N N . THR A 1 91 ? 30.216 -2.592 -22.996 1.00 31.31 91 THR A N 1
ATOM 690 C CA . THR A 1 91 ? 31.566 -2.482 -22.397 1.00 31.31 91 THR A CA 1
ATOM 691 C C . THR A 1 91 ? 31.701 -2.804 -20.916 1.00 31.31 91 THR A C 1
ATOM 693 O O . THR A 1 91 ? 32.830 -2.786 -20.433 1.00 31.31 91 THR A O 1
ATOM 696 N N . ASP A 1 92 ? 30.636 -3.136 -20.181 1.00 32.72 92 ASP A N 1
ATOM 697 C CA . ASP A 1 92 ? 30.771 -3.396 -18.742 1.00 32.72 92 ASP A CA 1
ATOM 698 C C . ASP A 1 92 ? 30.671 -4.902 -18.401 1.00 32.72 92 ASP A C 1
ATOM 700 O O . ASP A 1 92 ? 29.580 -5.479 -18.350 1.00 32.72 92 ASP A O 1
ATOM 704 N N . PRO A 1 93 ? 31.816 -5.572 -18.165 1.00 31.88 93 PRO A N 1
ATOM 705 C CA . PRO A 1 93 ? 31.892 -7.009 -17.908 1.00 31.88 93 PRO A CA 1
ATOM 706 C C . PRO A 1 93 ? 31.284 -7.453 -16.569 1.00 31.88 93 PRO A C 1
ATOM 708 O O . PRO A 1 93 ? 31.149 -8.656 -16.343 1.00 31.88 93 PRO A O 1
ATOM 711 N N . ARG A 1 94 ? 30.844 -6.534 -15.695 1.00 35.78 94 ARG A N 1
ATOM 712 C CA . ARG A 1 94 ? 30.094 -6.889 -14.471 1.00 35.78 94 ARG A CA 1
ATOM 713 C C . ARG A 1 94 ? 28.712 -7.471 -14.780 1.00 35.78 94 ARG A C 1
ATOM 715 O O . ARG A 1 94 ? 28.085 -8.099 -13.927 1.00 35.78 94 ARG A O 1
ATOM 722 N N . PHE A 1 95 ? 28.239 -7.316 -16.016 1.00 40.69 95 PHE A N 1
ATOM 723 C CA . PHE A 1 95 ? 26.902 -7.733 -16.418 1.00 40.69 95 PHE A CA 1
ATOM 724 C C . PHE A 1 95 ? 26.801 -9.177 -16.944 1.00 40.69 95 PHE A C 1
ATOM 726 O O . PHE A 1 95 ? 25.679 -9.646 -17.114 1.00 40.69 95 PHE A O 1
ATOM 733 N N . ASN A 1 96 ? 27.918 -9.918 -17.039 1.00 37.28 96 ASN A N 1
ATOM 734 C CA . ASN A 1 96 ? 27.997 -11.303 -17.551 1.00 37.28 96 ASN A CA 1
ATOM 735 C C . ASN A 1 96 ? 28.153 -12.405 -16.471 1.00 37.28 96 ASN A C 1
ATOM 737 O O . ASN A 1 96 ? 28.542 -13.528 -16.787 1.00 37.28 96 ASN A O 1
ATOM 741 N N . GLY A 1 97 ? 27.891 -12.108 -15.192 1.00 36.50 97 GLY A N 1
ATOM 742 C CA . GLY A 1 97 ? 28.063 -13.067 -14.088 1.00 36.50 97 GLY A CA 1
ATOM 743 C C . GLY A 1 97 ? 26.820 -13.920 -13.754 1.00 36.50 97 GLY A C 1
ATOM 744 O O . GLY A 1 97 ? 25.694 -13.450 -13.948 1.00 36.50 97 GLY A O 1
ATOM 745 N N . PRO A 1 98 ? 27.001 -15.146 -13.214 1.00 38.56 98 PRO A N 1
ATOM 746 C CA . PRO A 1 98 ? 25.919 -15.962 -12.650 1.00 38.56 98 PRO A CA 1
ATOM 747 C C . PRO A 1 98 ? 25.299 -15.296 -11.408 1.00 38.56 98 PRO A C 1
ATOM 749 O O . PRO A 1 98 ? 25.919 -14.432 -10.784 1.00 38.56 98 PRO A O 1
ATOM 752 N N . ARG A 1 99 ? 24.076 -15.698 -11.030 1.00 44.03 99 ARG A N 1
ATOM 753 C CA . ARG A 1 99 ? 23.458 -15.296 -9.751 1.00 44.03 99 ARG A CA 1
ATOM 754 C C . ARG A 1 99 ? 24.396 -15.599 -8.564 1.00 44.03 99 ARG A C 1
ATOM 756 O O . ARG A 1 99 ? 25.141 -16.576 -8.648 1.00 44.03 99 ARG A O 1
ATOM 763 N N . PRO A 1 100 ? 24.312 -14.867 -7.433 1.00 38.34 100 PRO A N 1
ATOM 764 C CA . PRO A 1 100 ? 25.001 -15.237 -6.188 1.00 38.34 100 PRO A CA 1
ATOM 765 C C . PRO A 1 100 ? 24.713 -16.675 -5.712 1.00 38.34 100 PRO A C 1
ATOM 767 O O . PRO A 1 100 ? 25.522 -17.255 -4.997 1.00 38.34 100 PRO A O 1
ATOM 770 N N . ASP A 1 101 ? 23.593 -17.267 -6.144 1.00 45.34 101 ASP A N 1
ATOM 771 C CA . ASP A 1 101 ? 23.193 -18.654 -5.868 1.00 45.34 101 ASP A CA 1
ATOM 772 C C . ASP A 1 101 ? 23.455 -19.636 -7.038 1.00 45.34 101 ASP A C 1
ATOM 774 O O . ASP A 1 101 ? 23.014 -20.785 -6.999 1.00 45.34 101 ASP A O 1
ATOM 778 N N . GLY A 1 102 ? 24.153 -19.201 -8.095 1.00 39.34 102 GLY A N 1
ATOM 779 C CA . GLY A 1 102 ? 24.592 -20.045 -9.213 1.00 39.34 102 GLY A CA 1
ATOM 780 C C . GLY A 1 102 ? 23.527 -20.411 -10.256 1.00 39.34 102 GLY A C 1
ATOM 781 O O . GLY A 1 102 ? 23.818 -21.198 -11.157 1.00 39.34 102 GLY A O 1
ATOM 782 N N . LYS A 1 103 ? 22.304 -19.866 -10.183 1.00 41.12 103 LYS A N 1
ATOM 783 C CA . LYS A 1 103 ? 21.219 -20.181 -11.136 1.00 41.12 103 LYS A CA 1
ATOM 784 C C . LYS A 1 103 ? 21.146 -19.203 -12.327 1.00 41.12 103 LYS A C 1
ATOM 786 O O . LYS A 1 103 ? 21.596 -18.062 -12.217 1.00 41.12 103 LYS A O 1
ATOM 791 N N . PRO A 1 104 ? 20.552 -19.607 -13.468 1.00 38.00 104 PRO A N 1
ATOM 792 C CA . PRO A 1 104 ? 20.270 -18.704 -14.585 1.00 38.00 104 PRO A CA 1
ATOM 793 C C . PRO A 1 104 ? 19.023 -17.838 -14.328 1.00 38.00 104 PRO A C 1
ATOM 795 O O . PRO A 1 104 ? 18.020 -18.312 -13.787 1.00 38.00 104 PRO A O 1
ATOM 798 N N . TRP A 1 105 ? 19.074 -16.568 -14.737 1.00 40.41 105 TRP A N 1
ATOM 799 C CA . TRP A 1 105 ? 17.922 -15.654 -14.753 1.00 40.41 105 TRP A CA 1
ATOM 800 C C . TRP A 1 105 ? 16.967 -16.009 -15.916 1.00 40.41 105 TRP A C 1
ATOM 802 O O . TRP A 1 105 ? 17.438 -16.389 -16.985 1.00 40.41 105 TRP A O 1
ATOM 812 N N . ARG A 1 106 ? 15.637 -15.905 -15.734 1.00 30.80 106 ARG A N 1
ATOM 813 C CA . ARG A 1 106 ? 14.623 -16.175 -16.788 1.00 30.80 106 ARG A CA 1
ATOM 814 C C . ARG A 1 106 ? 14.007 -14.859 -17.327 1.00 30.80 106 ARG A C 1
ATOM 816 O O . ARG A 1 106 ? 13.739 -13.990 -16.500 1.00 30.80 106 ARG A O 1
ATOM 823 N N . PRO A 1 107 ? 13.764 -14.700 -18.648 1.00 38.66 107 PRO A N 1
ATOM 824 C CA . PRO A 1 107 ? 13.354 -13.420 -19.260 1.00 38.66 107 PRO A CA 1
ATOM 825 C C . PRO A 1 107 ? 11.827 -13.197 -19.404 1.00 38.66 107 PRO A C 1
ATOM 827 O O . PRO A 1 107 ? 11.051 -14.152 -19.410 1.00 38.66 107 PRO A O 1
ATOM 830 N N . VAL A 1 108 ? 11.415 -11.921 -19.547 1.00 33.38 108 VAL A N 1
ATOM 831 C CA . VAL A 1 108 ? 10.039 -11.421 -19.817 1.00 33.38 108 VAL A CA 1
ATOM 832 C C . VAL A 1 108 ? 10.106 -10.242 -20.829 1.00 33.38 108 VAL A C 1
ATOM 834 O O . VAL A 1 108 ? 11.111 -9.536 -20.850 1.00 33.38 108 VAL A O 1
ATOM 837 N N . ASP A 1 109 ? 9.087 -10.059 -21.686 1.00 31.98 109 ASP A N 1
ATOM 838 C CA . ASP A 1 109 ? 8.997 -9.087 -22.816 1.00 31.98 109 ASP A CA 1
ATOM 839 C C . ASP A 1 109 ? 8.914 -7.607 -22.372 1.00 31.98 109 ASP A C 1
ATOM 841 O O . ASP A 1 109 ? 8.416 -7.349 -21.299 1.00 31.98 109 ASP A O 1
ATOM 845 N N . GLY A 1 110 ? 9.390 -6.631 -23.159 1.00 31.14 110 GLY A N 1
ATOM 846 C CA . GLY A 1 110 ? 9.503 -5.199 -22.830 1.00 31.14 110 GLY A CA 1
ATOM 847 C C . GLY A 1 110 ? 8.412 -4.259 -23.374 1.00 31.14 110 GLY A C 1
ATOM 848 O O . GLY A 1 110 ? 8.572 -3.045 -23.309 1.00 31.14 110 GLY A O 1
ATOM 849 N N . SER A 1 111 ? 7.299 -4.761 -23.906 1.00 31.88 111 SER A N 1
ATOM 850 C CA . SER A 1 111 ? 6.169 -3.926 -24.365 1.00 31.88 111 SER A CA 1
ATOM 851 C C . SER A 1 111 ? 5.209 -3.479 -23.240 1.00 31.88 111 SER A C 1
ATOM 853 O O . SER A 1 111 ? 4.346 -2.628 -23.450 1.00 31.88 111 SER A O 1
ATOM 855 N N . TYR A 1 112 ? 5.389 -3.988 -22.013 1.00 32.94 112 TYR A N 1
ATOM 856 C CA . TYR A 1 112 ? 4.495 -3.739 -20.870 1.00 32.94 112 TYR A CA 1
ATOM 857 C C . TYR A 1 112 ? 4.668 -2.399 -20.163 1.00 32.94 112 TYR A C 1
ATOM 859 O O . TYR A 1 112 ? 3.978 -2.161 -19.175 1.00 32.94 112 TYR A O 1
ATOM 867 N N . PHE A 1 113 ? 5.608 -1.546 -20.564 1.00 37.97 113 PHE A N 1
ATOM 868 C CA . PHE A 1 113 ? 5.948 -0.348 -19.795 1.00 37.97 113 PHE A CA 1
ATOM 869 C C . PHE A 1 113 ? 5.027 0.841 -20.131 1.00 37.97 113 PHE A C 1
ATOM 871 O O . PHE A 1 113 ? 5.406 1.754 -20.858 1.00 37.97 113 PHE A O 1
ATOM 878 N N . GLY A 1 114 ? 3.788 0.816 -19.623 1.00 32.25 114 GLY A N 1
ATOM 879 C CA . GLY A 1 114 ? 2.766 1.859 -19.794 1.00 32.25 114 GLY A CA 1
ATOM 880 C C . GLY A 1 114 ? 2.408 2.654 -18.521 1.00 32.25 114 GLY A C 1
ATOM 881 O O . GLY A 1 114 ? 1.890 2.096 -17.560 1.00 32.25 114 GLY A O 1
ATOM 882 N N . ASN A 1 115 ? 2.664 3.967 -18.576 1.00 35.91 115 ASN A N 1
ATOM 883 C CA . ASN A 1 115 ? 2.177 5.134 -17.808 1.00 35.91 115 ASN A CA 1
ATOM 884 C C . ASN A 1 115 ? 1.769 5.027 -16.323 1.00 35.91 115 ASN A C 1
ATOM 886 O O . ASN A 1 115 ? 0.736 4.474 -15.960 1.00 35.91 115 ASN A O 1
ATOM 890 N N . TRP A 1 116 ? 2.542 5.743 -15.498 1.00 44.75 116 TRP A N 1
ATOM 891 C CA . TRP A 1 116 ? 2.142 6.279 -14.198 1.00 44.75 116 TRP A CA 1
ATOM 892 C C . TRP A 1 116 ? 1.305 7.545 -14.419 1.00 44.75 116 TRP A C 1
ATOM 894 O O . TRP A 1 116 ? 1.842 8.567 -14.840 1.00 44.75 116 TRP A O 1
ATOM 904 N N . GLU A 1 117 ? 0.006 7.493 -14.134 1.00 40.00 117 GLU A N 1
ATOM 905 C CA . GLU A 1 117 ? -0.896 8.654 -14.203 1.00 40.00 117 GLU A CA 1
ATOM 906 C C . GLU A 1 117 ? -1.168 9.242 -12.809 1.00 40.00 117 GLU A C 1
ATOM 908 O O . GLU A 1 117 ? -2.307 9.470 -12.416 1.00 40.00 117 GLU A O 1
ATOM 913 N N . ALA A 1 118 ? -0.101 9.522 -12.056 1.00 36.12 118 ALA A N 1
ATOM 914 C CA . ALA A 1 118 ? -0.151 10.482 -10.956 1.00 36.12 118 ALA A CA 1
ATOM 915 C C . ALA A 1 118 ? 0.609 11.747 -11.397 1.00 36.12 118 ALA A C 1
ATOM 917 O O . ALA A 1 118 ? 1.747 11.620 -11.857 1.00 36.12 118 ALA A O 1
ATOM 918 N N . PRO A 1 119 ? 0.044 12.963 -11.267 1.00 36.47 119 PRO A N 1
ATOM 919 C CA . PRO A 1 119 ? 0.688 14.196 -11.731 1.00 36.47 119 PRO A CA 1
ATOM 920 C C . PRO A 1 119 ? 2.100 14.460 -11.174 1.00 36.47 119 PRO A C 1
ATOM 922 O O . PRO A 1 119 ? 2.880 15.138 -11.838 1.00 36.47 119 PRO A O 1
ATOM 925 N N . ALA A 1 120 ? 2.441 13.928 -9.991 1.00 45.62 120 ALA A N 1
ATOM 926 C CA . ALA A 1 120 ? 3.777 14.036 -9.385 1.00 45.62 120 ALA A CA 1
ATOM 927 C C . ALA A 1 120 ? 4.610 12.736 -9.457 1.00 45.62 120 ALA A C 1
ATOM 929 O O . ALA A 1 120 ? 5.746 12.685 -8.980 1.00 45.62 120 ALA A O 1
ATOM 930 N N . GLY A 1 121 ? 4.086 11.711 -10.131 1.00 58.25 121 GLY A N 1
ATOM 931 C CA . GLY A 1 121 ? 4.819 10.511 -10.501 1.00 58.25 121 GLY A CA 1
ATOM 932 C C . GLY A 1 121 ? 5.086 9.518 -9.361 1.00 58.25 121 GLY A C 1
ATOM 933 O O . GLY A 1 121 ? 4.469 9.578 -8.298 1.00 58.25 121 GLY A O 1
ATOM 934 N N . PRO A 1 122 ? 6.003 8.565 -9.603 1.00 65.94 122 PRO A N 1
ATOM 935 C CA . PRO A 1 122 ? 6.117 7.374 -8.791 1.00 65.94 122 PRO A CA 1
ATOM 936 C C . PRO A 1 122 ? 6.454 7.493 -7.338 1.00 65.94 122 PRO A C 1
ATOM 938 O O . PRO A 1 122 ? 5.869 6.860 -6.464 1.00 65.94 122 PRO A O 1
ATOM 941 N N . LEU A 1 123 ? 7.457 8.315 -7.118 1.00 74.38 123 LEU A N 1
ATOM 942 C CA . LEU A 1 123 ? 8.057 8.484 -5.826 1.00 74.38 123 LEU A CA 1
ATOM 943 C C . LEU A 1 123 ? 7.060 9.099 -4.842 1.00 74.38 123 LEU A C 1
ATOM 945 O O . LEU A 1 123 ? 7.118 8.802 -3.656 1.00 74.38 123 LEU A O 1
ATOM 949 N N . GLU A 1 124 ? 6.132 9.924 -5.331 1.00 77.06 124 GLU A N 1
ATOM 950 C CA . GLU A 1 124 ? 5.095 10.507 -4.490 1.00 77.06 124 GLU A CA 1
ATOM 951 C C . GLU A 1 124 ? 4.128 9.448 -3.956 1.00 77.06 124 GLU A C 1
ATOM 953 O O . GLU A 1 124 ? 3.868 9.457 -2.757 1.00 77.06 124 GLU A O 1
ATOM 958 N N . HIS A 1 125 ? 3.655 8.520 -4.799 1.00 80.88 125 HIS A N 1
ATOM 959 C CA . HIS A 1 125 ? 2.818 7.394 -4.353 1.00 80.88 125 HIS A CA 1
ATOM 960 C C . HIS 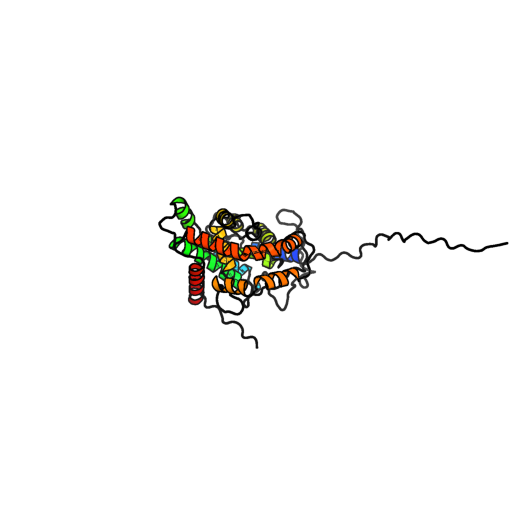A 1 125 ? 3.525 6.590 -3.266 1.00 80.88 125 HIS A C 1
ATOM 962 O O . HIS A 1 125 ? 2.970 6.375 -2.200 1.00 80.88 125 HIS A O 1
ATOM 968 N N . ILE A 1 126 ? 4.797 6.246 -3.477 1.00 84.56 126 ILE A N 1
ATOM 969 C CA . ILE A 1 126 ? 5.582 5.505 -2.482 1.00 84.56 126 ILE A CA 1
ATOM 970 C C . ILE A 1 126 ? 5.684 6.260 -1.150 1.00 84.56 126 ILE A C 1
ATOM 972 O O . ILE A 1 126 ? 5.494 5.676 -0.084 1.00 84.56 126 ILE A O 1
ATOM 976 N N . ILE A 1 127 ? 5.963 7.566 -1.192 1.00 85.44 127 ILE A N 1
ATOM 977 C CA . ILE A 1 127 ? 6.064 8.396 0.016 1.00 85.44 127 ILE A CA 1
ATOM 978 C C . ILE A 1 127 ? 4.710 8.493 0.728 1.00 85.44 127 ILE A C 1
ATOM 980 O O . ILE A 1 127 ? 4.654 8.401 1.955 1.00 85.44 127 ILE A O 1
ATOM 984 N N . LEU A 1 128 ? 3.629 8.711 -0.019 1.00 88.50 128 LEU A N 1
ATOM 985 C CA . LEU A 1 128 ? 2.287 8.845 0.537 1.00 88.50 128 LEU A CA 1
ATOM 986 C C . LEU A 1 128 ? 1.764 7.511 1.080 1.00 88.50 128 LEU A C 1
ATOM 988 O O . LEU A 1 128 ? 1.223 7.511 2.181 1.00 88.50 128 LEU A O 1
ATOM 992 N N . ALA A 1 129 ? 1.994 6.391 0.397 1.00 91.38 129 ALA A N 1
ATOM 993 C CA . ALA A 1 129 ? 1.666 5.050 0.877 1.00 91.38 129 ALA A CA 1
ATOM 994 C C . ALA A 1 129 ? 2.443 4.705 2.156 1.00 91.38 129 ALA A C 1
ATOM 996 O O . ALA A 1 129 ? 1.851 4.243 3.129 1.00 91.38 129 ALA A O 1
ATOM 997 N N . GLN A 1 130 ? 3.745 5.012 2.222 1.00 93.50 130 GLN A N 1
ATOM 998 C CA . GLN A 1 130 ? 4.532 4.824 3.446 1.00 93.50 130 GLN A CA 1
ATOM 999 C C . GLN A 1 130 ? 3.948 5.624 4.624 1.00 93.50 130 GLN A C 1
ATOM 1001 O O . GLN A 1 130 ? 3.755 5.077 5.711 1.00 93.50 130 GLN A O 1
ATOM 1006 N N . LYS A 1 131 ? 3.607 6.902 4.401 1.00 94.44 131 LYS A N 1
ATOM 1007 C CA . LYS A 1 131 ? 2.950 7.744 5.417 1.00 94.44 131 LYS A CA 1
ATOM 1008 C C . LYS A 1 131 ? 1.571 7.217 5.802 1.00 94.44 131 LYS A C 1
ATOM 1010 O O . LYS A 1 131 ? 1.234 7.222 6.980 1.00 94.44 131 LYS A O 1
ATOM 1015 N N . ALA A 1 132 ? 0.787 6.757 4.830 1.00 95.38 132 ALA A N 1
ATOM 1016 C CA . ALA A 1 132 ? -0.538 6.195 5.052 1.00 95.38 132 ALA A CA 1
ATOM 1017 C C . ALA A 1 132 ? -0.468 4.918 5.899 1.00 95.38 132 ALA A C 1
ATOM 1019 O O . ALA A 1 132 ? -1.241 4.780 6.841 1.00 95.38 132 ALA A O 1
ATOM 1020 N N . GLY A 1 133 ? 0.494 4.025 5.637 1.00 96.62 133 GLY A N 1
ATOM 1021 C CA . GLY A 1 133 ? 0.698 2.807 6.426 1.00 96.62 133 GLY A CA 1
ATOM 1022 C C . GLY A 1 133 ? 0.991 3.106 7.899 1.00 96.62 133 GLY A C 1
ATOM 1023 O O . GLY A 1 133 ? 0.368 2.518 8.789 1.00 96.62 133 GLY A O 1
ATOM 1024 N N . GLU A 1 134 ? 1.874 4.072 8.170 1.00 96.88 134 GLU A N 1
ATOM 1025 C CA . GLU A 1 134 ? 2.141 4.529 9.539 1.00 96.88 134 GLU A CA 1
ATOM 1026 C C . GLU A 1 134 ? 0.901 5.178 10.171 1.00 96.88 134 GLU A C 1
ATOM 1028 O O . GLU A 1 134 ? 0.501 4.830 11.287 1.00 96.88 134 GLU A O 1
ATOM 1033 N N . PHE A 1 135 ? 0.268 6.100 9.445 1.00 97.75 135 PHE A N 1
ATOM 1034 C CA . PHE A 1 135 ? -0.887 6.855 9.914 1.00 97.75 135 PHE A CA 1
ATOM 1035 C C . PHE A 1 135 ? -2.072 5.943 10.250 1.00 97.75 135 PHE A C 1
ATOM 1037 O O . PHE A 1 135 ? -2.562 5.976 11.379 1.00 97.75 135 PHE A O 1
ATOM 1044 N N . PHE A 1 136 ? -2.504 5.095 9.313 1.00 98.12 136 PHE A N 1
ATOM 1045 C CA . PHE A 1 136 ? -3.646 4.202 9.499 1.00 98.12 136 PHE A CA 1
ATOM 1046 C C . PHE A 1 136 ? -3.411 3.207 10.628 1.00 98.12 136 PHE A C 1
ATOM 1048 O O . PHE A 1 136 ? -4.308 3.018 11.446 1.00 98.12 136 PHE A O 1
ATOM 1055 N N . THR A 1 137 ? -2.202 2.648 10.753 1.00 98.31 137 THR A N 1
ATOM 1056 C CA . THR A 1 137 ? -1.873 1.776 11.892 1.00 98.31 137 THR A CA 1
ATOM 1057 C C . THR A 1 137 ? -2.083 2.498 13.221 1.00 98.31 137 THR A C 1
ATOM 1059 O O . THR A 1 137 ? -2.697 1.955 14.139 1.00 98.31 137 THR A O 1
ATOM 1062 N N . ASN A 1 138 ? -1.598 3.737 13.333 1.00 98.31 138 ASN A N 1
ATOM 1063 C CA . ASN A 1 138 ? -1.729 4.517 14.559 1.00 98.31 138 ASN A CA 1
ATOM 1064 C C . ASN A 1 138 ? -3.187 4.896 14.852 1.00 98.31 138 ASN A C 1
ATOM 1066 O O . ASN A 1 138 ? -3.623 4.751 15.994 1.00 98.31 138 ASN A O 1
ATOM 1070 N N . GLN A 1 139 ? -3.952 5.317 13.841 1.00 98.19 139 GLN A N 1
ATOM 1071 C CA . GLN A 1 139 ? -5.362 5.675 14.017 1.00 98.19 139 GLN A CA 1
ATOM 1072 C C . GLN A 1 139 ? -6.216 4.468 14.405 1.00 98.19 139 GLN A C 1
ATOM 1074 O O . GLN A 1 139 ? -6.979 4.536 15.366 1.00 98.19 139 GLN A O 1
ATOM 1079 N N . ILE A 1 140 ? -6.028 3.325 13.747 1.00 97.50 140 ILE A N 1
ATOM 1080 C CA . ILE A 1 140 ? -6.765 2.101 14.076 1.00 97.50 140 ILE A CA 1
ATOM 1081 C C . ILE A 1 140 ? -6.516 1.686 15.530 1.00 97.50 140 ILE A C 1
ATOM 1083 O O . ILE A 1 140 ? -7.461 1.380 16.250 1.00 97.50 140 ILE A O 1
ATOM 1087 N N . LYS A 1 141 ? -5.266 1.748 16.004 1.00 97.56 141 LYS A N 1
ATOM 1088 C CA . LYS A 1 141 ? -4.923 1.447 17.404 1.00 97.56 141 LYS A CA 1
ATOM 1089 C C . LYS A 1 141 ? -5.548 2.406 18.413 1.00 97.56 141 LYS A C 1
ATOM 1091 O O . LYS A 1 141 ? -5.926 1.979 19.503 1.00 97.56 141 LYS A O 1
ATOM 1096 N N . GLN A 1 142 ? -5.587 3.695 18.083 1.00 97.75 142 GLN A N 1
ATOM 1097 C CA . GLN A 1 142 ? -6.126 4.743 18.954 1.00 97.75 142 GLN A CA 1
ATOM 1098 C C . GLN A 1 142 ? -7.648 4.661 19.065 1.00 97.75 142 GLN A C 1
ATOM 1100 O O . GLN A 1 142 ? -8.200 4.955 20.123 1.00 97.75 142 GLN A O 1
ATOM 1105 N N . HIS A 1 143 ? -8.303 4.221 17.994 1.00 98.12 143 HIS A N 1
ATOM 1106 C CA . HIS A 1 143 ? -9.752 4.212 17.865 1.00 98.12 143 HIS A CA 1
ATOM 1107 C C . HIS A 1 143 ? -10.364 2.813 17.959 1.00 98.12 143 HIS A C 1
ATOM 1109 O O . HIS A 1 143 ? -11.482 2.617 17.492 1.00 98.12 143 HIS A O 1
ATOM 1115 N N . LEU A 1 144 ? -9.670 1.833 18.552 1.00 98.12 144 LEU A N 1
ATOM 1116 C CA . LEU A 1 144 ? -10.240 0.499 18.762 1.00 98.12 144 LEU A CA 1
ATOM 1117 C C . LEU A 1 144 ? -11.548 0.579 19.546 1.00 98.12 144 LEU A C 1
ATOM 1119 O O . LEU A 1 144 ? -11.665 1.334 20.516 1.00 98.12 144 LEU A O 1
ATOM 1123 N N . ARG A 1 145 ? -12.526 -0.232 19.144 1.00 97.31 145 ARG A N 1
ATOM 1124 C CA . ARG A 1 145 ? -13.802 -0.278 19.847 1.00 97.31 145 ARG A CA 1
ATOM 1125 C C . ARG A 1 145 ? -13.624 -0.810 21.271 1.00 97.31 145 ARG A C 1
ATOM 1127 O O . ARG A 1 145 ? -12.834 -1.730 21.489 1.00 97.31 145 ARG A O 1
ATOM 1134 N N . PRO A 1 146 ? -14.387 -0.282 22.241 1.00 95.25 146 PRO A N 1
ATOM 1135 C CA . PRO A 1 146 ? -14.329 -0.761 23.617 1.00 95.25 146 PRO A CA 1
ATOM 1136 C C . PRO A 1 146 ? -14.946 -2.156 23.797 1.00 95.25 146 PRO A C 1
ATOM 1138 O O . PRO A 1 146 ? -14.648 -2.809 24.790 1.00 95.25 146 PRO A O 1
ATOM 1141 N N . ASP A 1 147 ? -15.803 -2.602 22.873 1.00 96.12 147 ASP A N 1
ATOM 1142 C CA . ASP A 1 147 ? -16.473 -3.910 22.892 1.00 96.12 147 ASP A CA 1
ATOM 1143 C C . ASP A 1 147 ? -15.742 -4.994 22.078 1.00 96.12 147 ASP A C 1
ATOM 1145 O O . ASP A 1 147 ? -16.247 -6.109 21.953 1.00 96.12 147 ASP A O 1
ATOM 1149 N N . LEU A 1 148 ? -14.557 -4.687 21.537 1.00 95.19 148 LEU A N 1
ATOM 1150 C CA . LEU A 1 148 ? -13.735 -5.650 20.808 1.00 95.19 148 LEU A CA 1
ATOM 1151 C C . LEU A 1 148 ? -13.228 -6.752 21.750 1.00 95.19 148 LEU A C 1
ATOM 1153 O O . LEU A 1 148 ? -12.859 -6.476 22.893 1.00 95.19 148 LEU A O 1
ATOM 1157 N N . ALA A 1 149 ? -13.162 -7.995 21.269 1.00 95.38 149 ALA A N 1
ATOM 1158 C CA . ALA A 1 149 ? -12.605 -9.093 22.054 1.00 95.38 149 ALA A CA 1
ATOM 1159 C C . ALA A 1 149 ? -11.146 -8.798 22.456 1.00 95.38 149 ALA A C 1
ATOM 1161 O O . ALA A 1 149 ? -10.361 -8.319 21.636 1.00 95.38 149 ALA A O 1
ATOM 1162 N N . ASP A 1 150 ? -10.757 -9.130 23.693 1.00 93.94 150 ASP A N 1
ATOM 1163 C CA . ASP A 1 150 ? -9.427 -8.797 24.235 1.00 93.94 150 ASP A CA 1
ATOM 1164 C C . ASP A 1 150 ? -8.273 -9.286 23.348 1.00 93.94 150 ASP A C 1
ATOM 1166 O O . ASP A 1 150 ? -7.296 -8.562 23.145 1.00 93.94 150 ASP A O 1
ATOM 1170 N N . SER A 1 151 ? -8.393 -10.493 22.785 1.00 94.62 151 SER A N 1
ATOM 1171 C CA . SER A 1 151 ? -7.389 -11.071 21.886 1.00 94.62 151 SER A CA 1
ATOM 1172 C C . SER A 1 151 ? -7.228 -10.269 20.597 1.00 94.62 151 SER A C 1
ATOM 1174 O O . SER A 1 151 ? -6.105 -10.022 20.164 1.00 94.62 151 SER A O 1
ATOM 1176 N N . GLU A 1 152 ? -8.337 -9.822 20.011 1.00 94.00 152 GLU A N 1
ATOM 1177 C CA . GLU A 1 152 ? -8.339 -9.022 18.788 1.00 94.00 152 GLU A CA 1
ATOM 1178 C C . GLU A 1 152 ? -7.816 -7.607 19.069 1.00 94.00 152 GLU A C 1
ATOM 1180 O O . GLU A 1 152 ? -6.966 -7.085 18.350 1.00 94.00 152 GLU A O 1
ATOM 1185 N N . ALA A 1 153 ? -8.221 -7.003 20.190 1.00 95.25 153 ALA A N 1
ATOM 1186 C CA . ALA A 1 153 ? -7.688 -5.715 20.616 1.00 95.25 153 ALA A CA 1
ATOM 1187 C C . ALA A 1 153 ? -6.174 -5.775 20.882 1.00 95.25 153 ALA A C 1
ATOM 1189 O O . ALA A 1 153 ? -5.447 -4.830 20.562 1.00 95.25 153 ALA A O 1
ATOM 1190 N N . GLN A 1 154 ? -5.678 -6.872 21.461 1.00 96.56 154 GLN A N 1
ATOM 1191 C CA . GLN A 1 154 ? -4.247 -7.090 21.668 1.00 96.56 154 GLN A CA 1
ATOM 1192 C C . GLN A 1 154 ? -3.500 -7.272 20.342 1.00 96.56 154 GLN A C 1
ATOM 1194 O O . GLN A 1 154 ? -2.440 -6.663 20.170 1.00 96.56 154 GLN A O 1
ATOM 1199 N N . GLU A 1 155 ? -4.054 -8.043 19.403 1.00 95.56 155 GLU A N 1
ATOM 1200 C CA . GLU A 1 155 ? -3.506 -8.201 18.053 1.00 95.56 155 GLU A CA 1
ATOM 1201 C C . GLU A 1 155 ? -3.350 -6.835 17.372 1.00 95.56 155 GLU A C 1
ATOM 1203 O O . GLU A 1 155 ? -2.235 -6.454 17.004 1.00 95.56 155 GLU A O 1
ATOM 1208 N N . MET A 1 156 ? -4.417 -6.031 17.330 1.00 96.62 156 MET A N 1
ATOM 1209 C CA . MET A 1 156 ? -4.386 -4.697 16.722 1.00 96.62 156 MET A CA 1
ATOM 1210 C C . MET A 1 156 ? -3.378 -3.756 17.396 1.00 96.62 156 MET A C 1
ATOM 1212 O O . MET A 1 156 ? -2.643 -3.028 16.724 1.00 96.62 156 MET A O 1
ATOM 1216 N N . ARG A 1 157 ? -3.280 -3.781 18.732 1.00 96.31 157 ARG A N 1
ATOM 1217 C CA . ARG A 1 157 ? -2.301 -2.970 19.483 1.00 96.31 157 ARG A CA 1
ATOM 1218 C C . ARG A 1 157 ? -0.857 -3.389 19.218 1.00 96.31 157 ARG A C 1
ATOM 1220 O O . ARG A 1 157 ? 0.032 -2.538 19.311 1.00 96.31 157 ARG A O 1
ATOM 1227 N N . SER A 1 158 ? -0.622 -4.653 18.871 1.00 96.12 158 SER A N 1
ATOM 1228 C CA . SER A 1 158 ? 0.717 -5.201 18.627 1.00 96.12 158 SER A CA 1
ATOM 1229 C C . SER A 1 158 ? 1.313 -4.832 17.263 1.00 96.12 158 SER A C 1
ATOM 1231 O O . SER A 1 158 ? 2.533 -4.862 17.117 1.00 96.12 158 SER A O 1
ATOM 1233 N N . LEU A 1 159 ? 0.488 -4.415 16.293 1.00 96.06 159 LEU A N 1
ATOM 1234 C CA . LEU A 1 159 ? 0.927 -4.088 14.927 1.00 96.06 159 LEU A CA 1
ATOM 1235 C C . LEU A 1 159 ? 2.030 -3.024 14.905 1.00 96.06 159 LEU A C 1
ATOM 1237 O O . LEU A 1 159 ? 1.959 -2.038 15.628 1.00 96.06 159 LEU A O 1
ATOM 1241 N N . SER A 1 160 ? 3.053 -3.146 14.069 1.00 97.06 160 SER A N 1
ATOM 1242 C CA . SER A 1 160 ? 4.102 -2.121 14.011 1.00 97.06 160 SER A CA 1
ATOM 1243 C C . SER A 1 160 ? 3.796 -1.098 12.922 1.00 97.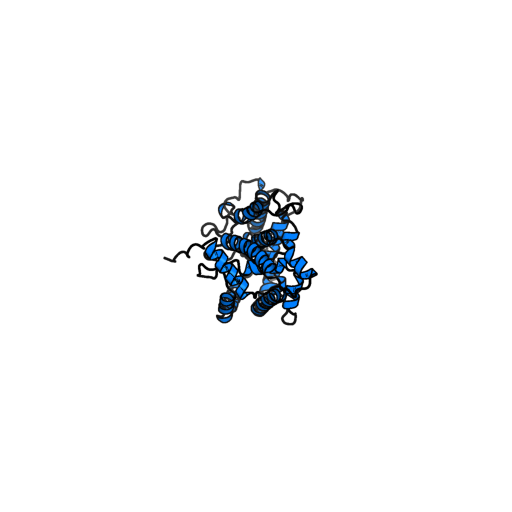06 160 SER A C 1
ATOM 1245 O O . SER A 1 160 ? 3.814 -1.427 11.742 1.00 97.06 160 SER A O 1
ATOM 1247 N N . ALA A 1 161 ? 3.592 0.169 13.299 1.00 97.75 161 ALA A N 1
ATOM 1248 C CA . ALA A 1 161 ? 3.319 1.237 12.333 1.00 97.75 161 ALA A CA 1
ATOM 1249 C C . ALA A 1 161 ? 4.461 1.410 11.317 1.00 97.75 161 ALA A C 1
ATOM 1251 O O . ALA A 1 161 ? 4.214 1.666 10.144 1.00 97.75 161 ALA A O 1
ATOM 1252 N N . LYS A 1 162 ? 5.712 1.184 11.741 1.00 97.94 162 LYS A N 1
ATOM 1253 C CA . LYS A 1 162 ? 6.878 1.211 10.848 1.00 97.94 162 LYS A CA 1
ATOM 1254 C C . LYS A 1 162 ? 6.970 -0.018 9.947 1.00 97.94 162 LYS A C 1
ATOM 1256 O O . LYS A 1 162 ? 7.468 0.097 8.834 1.00 97.94 162 LYS A O 1
ATOM 1261 N N . HIS A 1 163 ? 6.495 -1.177 10.401 1.00 97.69 163 HIS A N 1
ATOM 1262 C CA . HIS A 1 163 ? 6.437 -2.370 9.555 1.00 97.69 163 HIS A CA 1
ATOM 1263 C C . HIS A 1 163 ? 5.375 -2.201 8.461 1.00 97.69 163 HIS A C 1
ATOM 1265 O O . HIS A 1 163 ? 5.697 -2.343 7.282 1.00 97.69 163 HIS A O 1
ATOM 1271 N N . ALA A 1 164 ? 4.177 -1.734 8.823 1.00 97.38 164 ALA A N 1
ATOM 1272 C CA . ALA A 1 164 ? 3.130 -1.389 7.866 1.00 97.38 164 ALA A CA 1
ATOM 1273 C C . ALA A 1 164 ? 3.588 -0.301 6.879 1.00 97.38 164 ALA A C 1
ATOM 1275 O O . ALA A 1 164 ? 3.374 -0.431 5.677 1.00 97.38 164 ALA A O 1
ATOM 1276 N N . ALA A 1 165 ? 4.281 0.739 7.359 1.00 97.25 165 ALA A N 1
ATOM 1277 C CA . ALA A 1 165 ? 4.860 1.780 6.510 1.00 97.25 165 ALA A CA 1
ATOM 1278 C C . ALA A 1 165 ? 5.898 1.225 5.524 1.00 97.25 165 ALA A C 1
ATOM 1280 O O . ALA A 1 165 ? 5.871 1.576 4.346 1.00 97.25 165 ALA A O 1
ATOM 1281 N N . ALA A 1 166 ? 6.793 0.340 5.974 1.00 96.94 166 ALA A N 1
ATOM 1282 C CA . ALA A 1 166 ? 7.782 -0.292 5.106 1.00 96.94 166 ALA A CA 1
ATOM 1283 C C . ALA A 1 166 ? 7.123 -1.177 4.038 1.00 96.94 166 ALA A C 1
ATOM 1285 O O . ALA A 1 166 ? 7.480 -1.095 2.863 1.00 96.94 166 ALA A O 1
ATOM 1286 N N . ALA A 1 167 ? 6.134 -1.990 4.425 1.00 95.94 167 ALA A N 1
ATOM 1287 C CA . ALA A 1 167 ? 5.390 -2.827 3.491 1.00 95.94 167 ALA A CA 1
ATOM 1288 C C . ALA A 1 167 ? 4.620 -1.975 2.468 1.00 95.94 167 ALA A C 1
ATOM 1290 O O . ALA A 1 167 ? 4.709 -2.232 1.268 1.00 95.94 167 ALA A O 1
ATOM 1291 N N . ALA A 1 168 ? 3.957 -0.907 2.918 1.00 94.44 168 ALA A N 1
ATOM 1292 C CA . ALA A 1 168 ? 3.273 0.051 2.053 1.00 94.44 168 ALA A CA 1
ATOM 1293 C C . ALA A 1 168 ? 4.234 0.841 1.155 1.00 94.44 168 ALA A C 1
ATOM 1295 O O . ALA A 1 168 ? 3.898 1.143 0.021 1.00 94.44 168 ALA A O 1
ATOM 1296 N N . GLY A 1 169 ? 5.455 1.143 1.589 1.00 90.62 169 GLY A N 1
ATOM 1297 C CA . GLY A 1 169 ? 6.453 1.780 0.726 1.00 90.62 169 GLY A CA 1
ATOM 1298 C C . GLY A 1 169 ? 7.032 0.837 -0.340 1.00 90.62 169 GLY A C 1
ATOM 1299 O O . GLY A 1 169 ? 7.511 1.291 -1.375 1.00 90.62 169 GLY A O 1
ATOM 1300 N N . LEU A 1 170 ? 6.999 -0.477 -0.111 1.00 91.06 170 LEU A N 1
ATOM 1301 C CA . LEU A 1 170 ? 7.586 -1.477 -1.010 1.00 91.06 170 LEU A CA 1
ATOM 1302 C C . LEU A 1 170 ? 6.561 -2.207 -1.891 1.00 91.06 170 LEU A C 1
ATOM 1304 O O . LEU A 1 170 ? 6.985 -2.856 -2.847 1.00 91.06 170 LEU A O 1
ATOM 1308 N N . HIS A 1 171 ? 5.255 -2.106 -1.607 1.00 86.56 171 HIS A N 1
ATOM 1309 C CA . HIS A 1 171 ? 4.210 -2.899 -2.279 1.00 86.56 171 HIS A CA 1
ATOM 1310 C C . HIS A 1 171 ? 4.283 -2.822 -3.811 1.00 86.56 171 HIS A C 1
ATOM 1312 O O . HIS A 1 171 ? 4.206 -3.835 -4.498 1.00 86.56 171 HIS A O 1
ATOM 1318 N N . ASP A 1 172 ? 4.551 -1.630 -4.339 1.00 77.81 172 ASP A N 1
ATOM 1319 C CA . ASP A 1 172 ? 4.571 -1.350 -5.771 1.00 77.81 172 ASP A CA 1
ATOM 1320 C C . ASP A 1 172 ? 5.964 -1.499 -6.411 1.00 77.81 172 ASP A C 1
ATOM 1322 O O . ASP A 1 172 ? 6.208 -1.038 -7.531 1.00 77.81 172 ASP A O 1
ATOM 1326 N N . ALA A 1 173 ? 6.910 -2.173 -5.744 1.00 74.88 173 ALA A N 1
ATOM 1327 C CA . ALA A 1 173 ? 8.272 -2.356 -6.253 1.00 74.88 173 ALA A CA 1
ATOM 1328 C C . ALA A 1 173 ? 8.309 -2.981 -7.656 1.00 74.88 173 ALA A C 1
ATOM 1330 O O . ALA A 1 173 ? 9.165 -2.623 -8.468 1.00 74.88 173 ALA A O 1
ATOM 1331 N N . GLY A 1 174 ? 7.358 -3.855 -7.996 1.00 65.75 174 GLY A N 1
ATOM 1332 C CA . GLY A 1 174 ? 7.296 -4.458 -9.328 1.00 65.75 174 GLY A CA 1
ATOM 1333 C C . GLY A 1 174 ? 6.971 -3.478 -10.446 1.00 65.75 174 GLY A C 1
ATOM 1334 O O . GLY A 1 174 ? 7.408 -3.698 -11.576 1.00 65.75 174 GLY A O 1
ATOM 1335 N N . ARG A 1 175 ? 6.327 -2.343 -10.141 1.00 66.19 175 ARG A N 1
ATOM 1336 C CA . ARG A 1 175 ? 6.075 -1.267 -11.116 1.00 66.19 175 ARG A CA 1
ATOM 1337 C C . ARG A 1 175 ? 7.351 -0.618 -11.646 1.00 66.19 175 ARG A C 1
ATOM 1339 O O . ARG A 1 175 ? 7.327 0.062 -12.669 1.00 66.19 175 ARG A O 1
ATOM 1346 N N . THR A 1 176 ? 8.482 -0.828 -10.971 1.00 57.47 176 THR A N 1
ATOM 1347 C CA . THR A 1 176 ? 9.807 -0.389 -11.439 1.00 57.47 176 THR A CA 1
ATOM 1348 C C . THR A 1 176 ? 10.379 -1.293 -12.529 1.00 57.47 176 THR A C 1
ATOM 1350 O O . THR A 1 176 ? 11.297 -0.880 -13.239 1.00 57.47 176 THR A O 1
ATOM 1353 N N . ILE A 1 177 ? 9.844 -2.511 -12.667 1.00 55.19 177 ILE A N 1
ATOM 1354 C CA . ILE A 1 177 ? 10.339 -3.574 -13.553 1.00 55.19 177 ILE A CA 1
ATOM 1355 C C . ILE A 1 177 ? 9.358 -3.881 -14.683 1.00 55.19 177 ILE A C 1
ATOM 1357 O O . ILE A 1 177 ? 9.779 -4.357 -15.729 1.00 55.19 177 ILE A O 1
ATOM 1361 N N . THR A 1 178 ? 8.070 -3.615 -14.496 1.00 52.12 178 THR A N 1
ATOM 1362 C CA . THR A 1 178 ? 7.006 -3.868 -15.474 1.00 52.12 178 THR A CA 1
ATOM 1363 C C . THR A 1 178 ? 5.844 -2.919 -15.197 1.00 52.12 178 THR A C 1
ATOM 1365 O O . THR A 1 178 ? 5.662 -2.515 -14.056 1.00 52.12 178 THR A O 1
ATOM 1368 N N . HIS A 1 179 ? 5.026 -2.567 -16.192 1.00 53.12 179 HIS A N 1
ATOM 1369 C CA . HIS A 1 179 ? 3.729 -1.927 -15.919 1.00 53.12 179 HIS A CA 1
ATOM 1370 C C . HIS A 1 179 ? 2.545 -2.826 -16.287 1.00 53.12 179 HIS A C 1
ATOM 1372 O O . HIS A 1 179 ? 1.399 -2.370 -16.290 1.00 53.12 179 HIS A O 1
ATOM 1378 N N . ALA A 1 180 ? 2.780 -4.114 -16.555 1.00 47.53 180 ALA A N 1
ATOM 1379 C CA . ALA A 1 180 ? 1.685 -5.069 -16.537 1.00 47.53 180 ALA A CA 1
ATOM 1380 C C . ALA A 1 180 ? 1.226 -5.203 -15.086 1.00 47.53 180 ALA A C 1
ATOM 1382 O O . ALA A 1 180 ? 1.862 -5.914 -14.313 1.00 47.53 180 ALA A O 1
ATOM 1383 N N . PHE A 1 181 ? 0.123 -4.525 -14.756 1.00 45.62 181 PHE A N 1
ATOM 1384 C CA . PHE A 1 181 ? -0.525 -4.479 -13.438 1.00 45.62 181 PHE A CA 1
ATOM 1385 C C . PHE A 1 181 ? -0.651 -5.839 -12.734 1.00 45.62 181 PHE A C 1
ATOM 1387 O O . PHE A 1 181 ? -0.727 -5.859 -11.525 1.00 45.62 181 PHE A O 1
ATOM 1394 N N . TRP A 1 182 ? -0.675 -6.943 -13.487 1.00 47.59 182 TRP A N 1
ATOM 1395 C CA . TRP A 1 182 ? -0.824 -8.320 -12.988 1.00 47.59 182 TRP A CA 1
ATOM 1396 C C . TRP A 1 182 ? 0.472 -9.091 -12.778 1.00 47.59 182 TRP A C 1
ATOM 1398 O O . TRP A 1 182 ? 0.522 -10.244 -12.360 1.00 47.59 182 TRP A O 1
ATOM 1408 N N . SER A 1 183 ? 1.556 -8.473 -13.212 1.00 51.59 183 SER A N 1
ATOM 1409 C CA . SER A 1 183 ? 2.899 -8.969 -12.992 1.00 51.59 183 SER A CA 1
ATOM 1410 C C . SER A 1 183 ? 3.632 -8.102 -11.988 1.00 51.59 183 SER A C 1
ATOM 1412 O O . SER A 1 183 ? 4.714 -8.491 -11.578 1.00 51.59 183 SER A O 1
ATOM 1414 N N . THR A 1 184 ? 3.087 -6.954 -11.571 1.00 58.31 184 THR A N 1
ATOM 1415 C CA . THR A 1 184 ? 3.767 -6.059 -10.630 1.00 58.31 184 THR A CA 1
ATOM 1416 C C . THR A 1 184 ? 3.902 -6.717 -9.270 1.00 58.31 184 THR A C 1
ATOM 1418 O O . THR A 1 184 ? 4.997 -6.717 -8.723 1.00 58.31 184 THR A O 1
ATOM 1421 N N . ASP A 1 185 ? 2.874 -7.393 -8.774 1.00 60.38 185 ASP A N 1
ATOM 1422 C CA . ASP A 1 185 ? 2.944 -8.003 -7.444 1.00 60.38 185 ASP A CA 1
ATOM 1423 C C . ASP A 1 185 ? 3.861 -9.232 -7.473 1.00 60.38 185 ASP A C 1
ATOM 1425 O O . ASP A 1 185 ? 4.712 -9.423 -6.605 1.00 60.38 185 ASP A O 1
ATOM 1429 N N . MET A 1 186 ? 3.776 -10.031 -8.543 1.00 60.44 186 MET A N 1
ATOM 1430 C CA . MET A 1 186 ? 4.632 -11.206 -8.733 1.00 60.44 186 MET A CA 1
ATOM 1431 C C . MET A 1 186 ? 6.103 -10.844 -8.984 1.00 60.44 186 MET A C 1
ATOM 1433 O O . MET A 1 186 ? 7.000 -11.414 -8.363 1.00 60.44 186 MET A O 1
ATOM 1437 N N . ILE A 1 187 ? 6.373 -9.920 -9.908 1.00 62.53 187 I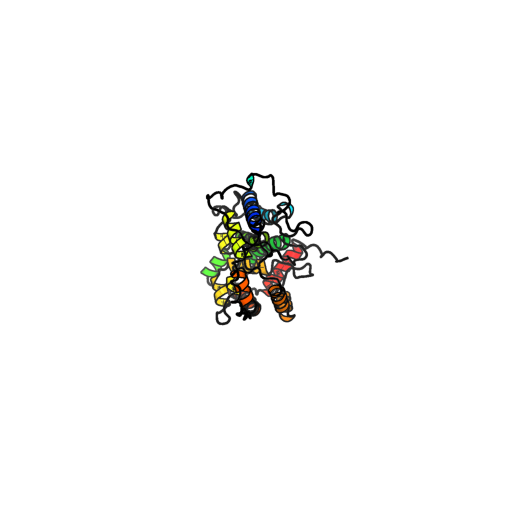LE A N 1
ATOM 1438 C CA . ILE A 1 187 ? 7.731 -9.503 -10.287 1.00 62.53 187 ILE A CA 1
ATOM 1439 C C . ILE A 1 187 ? 8.336 -8.622 -9.196 1.00 62.53 187 ILE A C 1
ATOM 1441 O O . ILE A 1 187 ? 9.521 -8.757 -8.898 1.00 62.53 187 ILE A O 1
ATOM 1445 N N . GLY A 1 188 ? 7.532 -7.772 -8.558 1.00 70.69 188 GLY A N 1
ATOM 1446 C CA . GLY A 1 188 ? 7.914 -7.002 -7.379 1.00 70.69 188 GLY A CA 1
ATOM 1447 C C . GLY A 1 188 ? 8.256 -7.909 -6.212 1.00 70.69 188 GLY A C 1
ATOM 1448 O O . GLY A 1 188 ? 9.364 -7.830 -5.692 1.00 70.69 188 GLY A O 1
ATOM 1449 N N . GLY A 1 189 ? 7.371 -8.848 -5.872 1.00 72.88 189 GLY A N 1
ATOM 1450 C CA . GLY A 1 189 ? 7.624 -9.856 -4.845 1.00 72.88 189 GLY A CA 1
ATOM 1451 C C . GLY A 1 189 ? 8.885 -10.678 -5.123 1.00 72.88 189 GLY A C 1
ATOM 1452 O O . GLY A 1 189 ? 9.689 -10.891 -4.215 1.00 72.88 189 GLY A O 1
ATOM 1453 N N . ALA A 1 190 ? 9.115 -11.072 -6.381 1.00 71.50 190 ALA A N 1
ATOM 1454 C CA . ALA A 1 190 ? 10.341 -11.754 -6.789 1.00 71.50 190 ALA A CA 1
ATOM 1455 C C . ALA A 1 190 ? 11.584 -10.864 -6.630 1.00 71.50 190 ALA A C 1
ATOM 1457 O O . ALA A 1 190 ? 12.582 -11.314 -6.073 1.00 71.50 190 ALA A O 1
ATOM 1458 N N . ALA A 1 191 ? 11.538 -9.604 -7.066 1.00 75.69 191 ALA A N 1
ATOM 1459 C CA . ALA A 1 191 ? 12.658 -8.677 -6.927 1.00 75.69 191 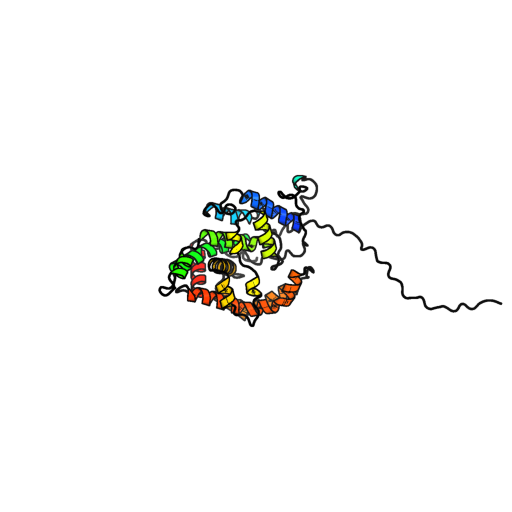ALA A CA 1
ATOM 1460 C C . ALA A 1 191 ? 12.983 -8.392 -5.457 1.00 75.69 191 ALA A C 1
ATOM 1462 O O . ALA A 1 191 ? 14.143 -8.468 -5.063 1.00 75.69 191 ALA A O 1
ATOM 1463 N N . LEU A 1 192 ? 11.969 -8.138 -4.628 1.00 86.94 192 LEU A N 1
ATOM 1464 C CA . LEU A 1 192 ? 12.125 -7.929 -3.188 1.00 86.94 192 LEU A CA 1
ATOM 1465 C C . LEU A 1 192 ? 12.703 -9.172 -2.500 1.00 86.94 192 LEU A C 1
ATOM 1467 O O . LEU A 1 192 ? 13.549 -9.046 -1.618 1.00 86.94 192 LEU A O 1
ATOM 1471 N N . ASN A 1 193 ? 12.304 -10.371 -2.930 1.00 82.94 193 ASN A N 1
ATOM 1472 C CA . ASN A 1 193 ? 12.891 -11.615 -2.441 1.00 82.94 193 ASN A CA 1
ATOM 1473 C C . ASN A 1 193 ? 14.382 -11.738 -2.809 1.00 82.94 193 ASN A C 1
ATOM 1475 O O . ASN A 1 193 ? 15.188 -12.079 -1.951 1.00 82.94 193 ASN A O 1
ATOM 1479 N N . GLU A 1 194 ? 14.769 -11.419 -4.047 1.00 78.94 194 GLU A N 1
ATOM 1480 C CA . GLU A 1 194 ? 16.179 -11.455 -4.482 1.00 78.94 194 GLU A CA 1
ATOM 1481 C C . GLU A 1 194 ? 17.039 -10.355 -3.836 1.00 78.94 194 GLU A C 1
ATOM 1483 O O . GLU A 1 194 ? 18.231 -10.550 -3.611 1.00 78.94 194 GLU A O 1
ATOM 1488 N N . ILE A 1 195 ? 16.438 -9.212 -3.497 1.00 84.62 195 ILE A N 1
ATOM 1489 C CA . ILE A 1 195 ? 17.063 -8.157 -2.685 1.00 84.62 195 ILE A CA 1
ATOM 1490 C C . ILE A 1 195 ? 17.316 -8.636 -1.244 1.00 84.62 195 ILE A C 1
ATOM 1492 O O . ILE A 1 195 ? 18.165 -8.081 -0.551 1.00 84.62 195 ILE A O 1
ATOM 1496 N N . GLY A 1 196 ? 16.597 -9.663 -0.787 1.00 88.31 196 GLY A N 1
ATOM 1497 C CA . GLY A 1 196 ? 16.657 -10.143 0.590 1.00 88.31 196 GLY A CA 1
ATOM 1498 C C . GLY A 1 196 ? 15.739 -9.377 1.541 1.00 88.31 196 GLY A C 1
ATOM 1499 O O . GLY A 1 196 ? 15.992 -9.365 2.741 1.00 88.31 196 GLY A O 1
ATOM 1500 N N . ILE A 1 197 ? 14.676 -8.738 1.037 1.00 94.50 197 ILE A N 1
ATOM 1501 C CA . ILE A 1 197 ? 13.661 -8.125 1.900 1.00 94.50 197 ILE A CA 1
ATOM 1502 C C . ILE A 1 197 ? 13.010 -9.208 2.761 1.00 94.50 197 ILE A C 1
ATOM 1504 O O . ILE A 1 197 ? 12.591 -10.263 2.258 1.00 94.50 197 ILE A O 1
ATOM 1508 N N . ARG A 1 198 ? 12.920 -8.924 4.064 1.00 94.19 198 ARG A N 1
ATOM 1509 C CA . ARG A 1 198 ? 12.379 -9.835 5.078 1.00 94.19 198 ARG A CA 1
ATOM 1510 C C . ARG A 1 198 ? 10.983 -10.345 4.705 1.00 94.19 198 ARG A C 1
ATOM 1512 O O . ARG A 1 198 ? 10.149 -9.643 4.134 1.00 94.19 198 ARG A O 1
ATOM 1519 N N . GLU A 1 199 ? 10.768 -11.626 4.983 1.00 92.75 199 GLU A N 1
ATOM 1520 C CA . GLU A 1 199 ? 9.586 -12.378 4.550 1.00 92.75 199 GLU A CA 1
ATOM 1521 C C . GLU A 1 199 ? 8.287 -11.860 5.182 1.00 92.75 199 GLU A C 1
ATOM 1523 O O . GLU A 1 199 ? 7.252 -11.855 4.526 1.00 92.75 199 GLU A O 1
ATOM 1528 N N . ASP A 1 200 ? 8.328 -11.401 6.428 1.00 94.56 200 ASP A N 1
ATOM 1529 C CA . ASP A 1 200 ? 7.180 -10.811 7.122 1.00 94.56 200 ASP A CA 1
ATOM 1530 C C . ASP A 1 200 ? 6.687 -9.515 6.463 1.00 94.56 200 ASP A C 1
ATOM 1532 O O . ASP A 1 200 ? 5.479 -9.378 6.280 1.00 94.56 200 ASP A O 1
ATOM 1536 N N . LEU A 1 201 ? 7.582 -8.643 5.975 1.00 95.19 201 LEU A N 1
ATOM 1537 C CA . LEU A 1 201 ? 7.180 -7.497 5.144 1.00 95.19 201 LEU A CA 1
ATOM 1538 C C . LEU A 1 201 ? 6.509 -7.958 3.846 1.00 95.19 201 LEU A C 1
ATOM 1540 O O . LEU A 1 201 ? 5.469 -7.430 3.462 1.00 95.19 201 LEU A O 1
ATOM 1544 N N . ARG A 1 202 ? 7.082 -8.960 3.166 1.00 91.12 202 ARG A N 1
ATOM 1545 C CA . ARG A 1 202 ? 6.543 -9.466 1.890 1.00 91.12 202 ARG A CA 1
ATOM 1546 C C . ARG A 1 202 ? 5.194 -10.173 2.047 1.00 91.12 202 ARG A C 1
ATOM 1548 O O . ARG A 1 202 ? 4.402 -10.180 1.109 1.00 91.12 202 ARG A O 1
ATOM 1555 N N . ARG A 1 203 ? 4.913 -10.774 3.206 1.00 90.81 203 ARG A N 1
ATOM 1556 C CA . ARG A 1 203 ? 3.657 -11.501 3.462 1.00 90.81 203 ARG A CA 1
ATOM 1557 C C . ARG A 1 203 ? 2.439 -10.600 3.573 1.00 90.81 203 ARG A C 1
ATOM 1559 O O . ARG A 1 203 ? 1.364 -11.035 3.175 1.00 90.81 203 ARG A O 1
ATOM 1566 N N . VAL A 1 204 ? 2.614 -9.392 4.100 1.00 91.75 204 VAL A N 1
ATOM 1567 C CA . VAL A 1 204 ? 1.518 -8.438 4.334 1.00 91.75 204 VAL A CA 1
ATOM 1568 C C . VAL A 1 204 ? 1.288 -7.490 3.157 1.00 91.75 204 VAL A C 1
ATOM 1570 O O . VAL A 1 204 ? 0.346 -6.705 3.177 1.00 91.75 204 VAL A O 1
ATOM 1573 N N . MET A 1 205 ? 2.126 -7.546 2.118 1.00 89.25 205 MET A N 1
ATOM 1574 C CA . MET A 1 205 ? 1.898 -6.766 0.903 1.00 89.25 205 MET A CA 1
ATOM 1575 C C . MET A 1 205 ? 0.591 -7.197 0.220 1.00 89.25 205 MET A C 1
ATOM 1577 O O . MET A 1 205 ? 0.234 -8.382 0.273 1.00 89.25 205 MET A O 1
ATOM 1581 N N . PRO A 1 206 ? -0.129 -6.264 -0.430 1.00 78.38 206 PRO A N 1
ATOM 1582 C CA . PRO A 1 206 ? -1.352 -6.576 -1.144 1.00 78.38 206 PRO A CA 1
ATOM 1583 C C . PRO A 1 206 ? -1.077 -7.654 -2.190 1.00 78.38 206 PRO A C 1
ATOM 1585 O O . PRO A 1 206 ? -0.052 -7.645 -2.866 1.00 78.38 206 PRO A O 1
ATOM 1588 N N . ARG A 1 207 ? -2.002 -8.605 -2.290 1.00 72.00 207 ARG A N 1
ATOM 1589 C CA . ARG A 1 207 ? -2.033 -9.597 -3.365 1.00 72.00 207 ARG A CA 1
ATOM 1590 C C . ARG A 1 207 ? -3.260 -9.377 -4.230 1.00 72.00 207 ARG A C 1
ATOM 1592 O O . ARG A 1 207 ? -4.337 -9.049 -3.730 1.00 72.00 207 ARG A O 1
ATOM 1599 N N . GLU A 1 208 ? -3.139 -9.655 -5.512 1.00 67.56 208 GLU A N 1
ATOM 1600 C CA . GLU A 1 208 ? -4.225 -9.486 -6.487 1.00 67.56 208 GLU A CA 1
ATOM 1601 C C . GLU A 1 208 ? -5.438 -10.405 -6.227 1.00 67.56 208 GLU A C 1
ATOM 1603 O O . GLU A 1 208 ? -6.531 -10.161 -6.734 1.00 67.56 208 GLU A O 1
ATOM 1608 N N . GLU A 1 209 ? -5.270 -11.444 -5.401 1.00 75.25 209 GLU A N 1
ATOM 1609 C CA . GLU A 1 209 ? -6.271 -12.478 -5.095 1.00 75.25 209 GLU A CA 1
ATOM 1610 C C . GLU A 1 209 ? -7.617 -11.906 -4.615 1.00 75.25 209 GLU A C 1
ATOM 1612 O O . GLU A 1 209 ? -8.666 -12.441 -4.963 1.00 75.25 209 GLU A O 1
ATOM 1617 N N . VAL A 1 210 ? -7.614 -10.783 -3.887 1.00 85.06 210 VAL A N 1
ATOM 1618 C CA . VAL A 1 210 ? -8.851 -10.167 -3.370 1.00 85.06 210 VAL A CA 1
ATOM 1619 C C . VAL A 1 210 ? -9.750 -9.675 -4.502 1.00 85.06 210 VAL A C 1
ATOM 1621 O O . VAL A 1 210 ? -10.953 -9.931 -4.492 1.00 85.06 210 VAL A O 1
ATOM 1624 N N . MET A 1 211 ? -9.183 -9.035 -5.525 1.00 84.56 211 MET A N 1
ATOM 1625 C CA . MET A 1 211 ? -9.966 -8.535 -6.660 1.00 84.56 211 MET A CA 1
ATOM 1626 C C . MET A 1 211 ? -10.387 -9.654 -7.626 1.00 84.56 211 MET A C 1
ATOM 1628 O O . MET A 1 211 ? -11.264 -9.446 -8.464 1.00 84.56 211 MET A O 1
ATOM 1632 N N . GLN A 1 212 ? -9.833 -10.858 -7.456 1.00 85.00 212 GLN A N 1
ATOM 1633 C CA . GLN A 1 212 ? -10.231 -12.084 -8.153 1.00 85.00 212 GLN A CA 1
ATOM 1634 C C . GLN A 1 212 ? -11.316 -12.880 -7.410 1.00 85.00 212 GLN A C 1
ATOM 1636 O O . GLN A 1 212 ? -11.681 -13.962 -7.868 1.00 85.00 212 GLN A O 1
ATOM 1641 N N . THR A 1 213 ? -11.842 -12.371 -6.289 1.00 89.94 213 THR A N 1
ATOM 1642 C CA . THR A 1 213 ? -12.899 -13.045 -5.520 1.00 89.94 213 THR A CA 1
ATOM 1643 C C . THR A 1 213 ? -14.138 -13.269 -6.399 1.00 89.94 213 THR A C 1
ATOM 1645 O O . THR A 1 213 ? -14.695 -12.291 -6.905 1.00 89.94 213 THR A O 1
ATOM 1648 N N . PRO A 1 214 ? -14.608 -14.513 -6.589 1.00 92.19 214 PRO A N 1
ATOM 1649 C CA . PRO A 1 214 ? -15.845 -14.802 -7.310 1.00 92.19 214 PRO A CA 1
ATOM 1650 C C . PRO A 1 214 ? -17.062 -14.020 -6.781 1.00 92.19 214 PRO A C 1
ATOM 1652 O O . PRO A 1 214 ? -17.113 -13.608 -5.618 1.00 92.19 214 PRO A O 1
ATOM 1655 N N . LEU A 1 215 ? -18.067 -13.793 -7.633 1.00 91.69 215 LEU A N 1
ATOM 1656 C CA . LEU A 1 215 ? -19.268 -13.026 -7.257 1.00 91.69 215 LEU A CA 1
ATOM 1657 C C . LEU A 1 215 ? -20.112 -13.709 -6.169 1.00 91.69 215 LEU A C 1
ATOM 1659 O O . LEU A 1 215 ? -20.795 -13.030 -5.406 1.00 91.69 215 LEU A O 1
ATOM 1663 N N . ASP A 1 216 ? -20.042 -15.033 -6.083 1.00 93.38 216 ASP A N 1
ATOM 1664 C CA . ASP A 1 216 ? -20.724 -15.871 -5.097 1.00 93.38 216 ASP A CA 1
ATOM 1665 C C . ASP A 1 216 ? -19.941 -16.046 -3.784 1.00 93.38 216 ASP A C 1
ATOM 1667 O O . ASP A 1 216 ? -20.516 -16.486 -2.789 1.00 93.38 216 ASP A O 1
ATOM 1671 N N . GLN A 1 217 ? -18.660 -15.667 -3.739 1.00 95.06 217 GLN A N 1
ATOM 1672 C CA . GLN A 1 217 ? -17.844 -15.704 -2.523 1.00 95.06 217 GLN A CA 1
ATOM 1673 C C . GLN A 1 217 ? -17.922 -14.376 -1.758 1.00 95.06 217 GLN A C 1
ATOM 1675 O O . GLN A 1 217 ? -17.810 -13.308 -2.355 1.00 95.06 217 GLN A O 1
ATOM 1680 N N . SER A 1 218 ? -18.061 -14.421 -0.429 1.00 94.81 218 SER A N 1
ATOM 1681 C CA . SER A 1 218 ? -18.096 -13.223 0.421 1.00 94.81 218 SER A CA 1
ATOM 1682 C C . SER A 1 218 ? -16.748 -12.498 0.446 1.00 94.81 218 SER A C 1
ATOM 1684 O O . SER A 1 218 ? -15.736 -13.059 0.860 1.00 94.81 218 SER A O 1
ATOM 1686 N N . MET A 1 219 ? -16.735 -11.224 0.046 1.00 94.81 219 MET A N 1
ATOM 1687 C CA . MET A 1 219 ? -15.521 -10.406 0.101 1.00 94.81 219 MET A CA 1
ATOM 1688 C C . MET A 1 219 ? -15.167 -9.983 1.528 1.00 94.81 219 MET A C 1
ATOM 1690 O O . MET A 1 219 ? -13.988 -9.847 1.838 1.00 94.81 219 MET A O 1
ATOM 1694 N N . ASP A 1 220 ? -16.166 -9.851 2.403 1.00 95.44 220 ASP A N 1
ATOM 1695 C CA . ASP A 1 220 ? -15.953 -9.594 3.829 1.00 95.44 220 ASP A CA 1
ATOM 1696 C C . ASP A 1 220 ? -15.104 -10.706 4.450 1.00 95.44 220 ASP A C 1
ATOM 1698 O O . ASP A 1 220 ? -14.129 -10.431 5.138 1.00 95.44 220 ASP A O 1
ATOM 1702 N N . GLU A 1 221 ? -15.430 -11.967 4.149 1.00 94.81 221 GLU A N 1
ATOM 1703 C CA . GLU A 1 221 ? -14.671 -13.124 4.634 1.00 94.81 221 GLU A CA 1
ATOM 1704 C C . GLU A 1 221 ? -13.259 -13.156 4.044 1.00 94.81 221 GLU A C 1
ATOM 1706 O O . GLU A 1 221 ? -12.307 -13.518 4.730 1.00 94.81 221 GLU A O 1
ATOM 1711 N N . VAL A 1 222 ? -13.094 -12.766 2.778 1.00 94.25 222 VAL A N 1
ATOM 1712 C CA . VAL A 1 222 ? -11.767 -12.672 2.157 1.00 94.25 222 VAL A CA 1
ATOM 1713 C C . VAL A 1 222 ? -10.914 -11.609 2.856 1.00 94.25 222 VAL A C 1
ATOM 1715 O O . VAL A 1 222 ? -9.776 -11.899 3.219 1.00 94.25 222 VAL A O 1
ATOM 1718 N N . ILE A 1 223 ? -11.452 -10.407 3.084 1.00 94.75 223 ILE A N 1
ATOM 1719 C CA . ILE A 1 223 ? -10.752 -9.314 3.779 1.00 94.75 223 ILE A CA 1
ATOM 1720 C C . ILE A 1 223 ? -10.444 -9.678 5.235 1.00 94.75 223 ILE A C 1
ATOM 1722 O O . ILE A 1 223 ? -9.354 -9.386 5.723 1.00 94.75 223 ILE A O 1
ATOM 1726 N N . GLU A 1 224 ? -11.355 -10.365 5.916 1.00 93.44 224 GLU A N 1
ATOM 1727 C CA . GLU A 1 224 ? -11.143 -10.822 7.290 1.00 93.44 224 GLU A CA 1
ATOM 1728 C C . GLU A 1 224 ? -9.957 -11.799 7.396 1.00 93.44 224 GLU A C 1
ATOM 1730 O O . GLU A 1 224 ? -9.173 -11.742 8.342 1.00 93.44 224 GLU A O 1
ATOM 1735 N N . ASN A 1 225 ? -9.772 -12.658 6.389 1.00 92.50 225 ASN A N 1
ATOM 1736 C CA . ASN A 1 225 ? -8.775 -13.729 6.414 1.00 92.50 225 ASN A CA 1
ATOM 1737 C C . ASN A 1 225 ? -7.360 -13.321 5.965 1.00 92.50 225 ASN A C 1
ATOM 1739 O O . ASN A 1 225 ? -6.426 -14.102 6.157 1.00 92.50 225 ASN A O 1
ATOM 1743 N N . ILE A 1 226 ? -7.155 -12.135 5.373 1.00 91.12 226 ILE A N 1
ATOM 1744 C CA . ILE A 1 226 ? -5.805 -11.703 4.943 1.00 91.12 226 ILE A CA 1
ATOM 1745 C C . ILE A 1 226 ? -4.947 -11.138 6.086 1.00 91.12 226 ILE A C 1
ATOM 1747 O O . ILE A 1 226 ? -3.745 -10.939 5.906 1.00 91.12 226 ILE A O 1
ATOM 1751 N N . GLY A 1 227 ? -5.539 -10.918 7.260 1.00 92.25 227 GLY A N 1
ATOM 1752 C CA . GLY A 1 227 ? -4.862 -10.405 8.447 1.00 92.25 227 GLY A CA 1
ATOM 1753 C C . GLY A 1 227 ? -4.806 -8.871 8.508 1.00 92.25 227 GLY A C 1
ATOM 1754 O O . GLY A 1 227 ? -4.800 -8.188 7.480 1.00 92.25 227 GLY A O 1
ATOM 1755 N N . PRO A 1 228 ? -4.749 -8.299 9.722 1.00 95.38 228 PRO A N 1
ATOM 1756 C CA . PRO A 1 228 ? -5.000 -6.877 9.943 1.00 95.38 228 PRO A CA 1
ATOM 1757 C C . PRO A 1 228 ? -3.959 -5.954 9.310 1.00 95.38 228 PRO A C 1
ATOM 1759 O O . PRO A 1 228 ? -4.302 -4.917 8.746 1.00 95.38 228 PRO A O 1
ATOM 1762 N N . GLU A 1 229 ? -2.683 -6.332 9.354 1.00 96.06 229 GLU A N 1
ATOM 1763 C CA . GLU A 1 229 ? -1.630 -5.532 8.734 1.00 96.06 229 GLU A CA 1
ATOM 1764 C C . GLU A 1 229 ? -1.750 -5.506 7.207 1.00 96.06 229 GLU A C 1
ATOM 1766 O O . GLU A 1 229 ? -1.567 -4.454 6.601 1.00 96.06 229 GLU A O 1
ATOM 1771 N N . ALA A 1 230 ? -2.140 -6.620 6.581 1.00 94.94 230 ALA A N 1
ATOM 1772 C CA . ALA A 1 230 ? -2.356 -6.659 5.138 1.00 94.94 230 ALA A CA 1
ATOM 1773 C C . ALA A 1 230 ? -3.537 -5.774 4.710 1.00 94.94 230 ALA A C 1
ATOM 1775 O O . ALA A 1 230 ? -3.472 -5.120 3.667 1.00 94.94 230 ALA A O 1
ATOM 1776 N N . VAL A 1 231 ? -4.593 -5.695 5.530 1.00 96.06 231 VAL A N 1
ATOM 1777 C CA . VAL A 1 231 ? -5.688 -4.735 5.313 1.00 96.06 231 VAL A CA 1
ATOM 1778 C C . VAL A 1 231 ? -5.174 -3.297 5.404 1.00 96.06 231 VAL A C 1
ATOM 1780 O O . VAL A 1 231 ? -5.478 -2.485 4.534 1.00 96.06 231 VAL A O 1
ATOM 1783 N N . ILE A 1 232 ? -4.334 -2.976 6.390 1.00 97.25 232 ILE A N 1
ATOM 1784 C CA . ILE A 1 232 ? -3.747 -1.633 6.527 1.00 97.25 232 ILE A CA 1
ATOM 1785 C C . ILE A 1 232 ? -2.883 -1.264 5.319 1.00 97.25 232 ILE A C 1
ATOM 1787 O O . ILE A 1 232 ? -2.993 -0.150 4.804 1.00 97.25 232 ILE A O 1
ATOM 1791 N N . VAL A 1 233 ? -2.042 -2.182 4.840 1.00 95.50 233 VAL A N 1
ATOM 1792 C CA . VAL A 1 233 ? -1.194 -1.930 3.666 1.00 95.50 233 VAL A CA 1
ATOM 1793 C C . VAL A 1 233 ? -2.048 -1.707 2.412 1.00 95.50 233 VAL A C 1
ATOM 1795 O O . VAL A 1 233 ? -1.720 -0.847 1.598 1.00 95.50 233 VAL A O 1
ATOM 1798 N N . ARG A 1 234 ? -3.188 -2.396 2.280 1.00 92.94 234 ARG A N 1
ATOM 1799 C CA . ARG A 1 234 ? -4.169 -2.125 1.214 1.00 92.94 234 ARG A CA 1
ATOM 1800 C C . ARG A 1 234 ? -4.799 -0.745 1.320 1.00 92.94 234 ARG A C 1
ATOM 1802 O O . ARG A 1 234 ? -4.882 -0.045 0.319 1.00 92.94 234 ARG A O 1
ATOM 1809 N N . LEU A 1 235 ? -5.212 -0.328 2.518 1.00 94.38 235 LEU A N 1
ATOM 1810 C CA . LEU A 1 235 ? -5.705 1.036 2.735 1.00 94.38 235 LEU A CA 1
ATOM 1811 C C . LEU A 1 235 ? -4.643 2.062 2.320 1.00 94.38 235 LEU A C 1
ATOM 1813 O O . LEU A 1 235 ? -4.962 3.062 1.679 1.00 94.38 235 LEU A O 1
ATOM 1817 N N . ALA A 1 236 ? -3.378 1.798 2.649 1.00 94.31 236 ALA A N 1
ATOM 1818 C CA . ALA A 1 236 ? -2.263 2.660 2.292 1.00 94.31 236 ALA A CA 1
ATOM 1819 C C . ALA A 1 236 ? -2.016 2.745 0.775 1.00 94.31 236 ALA A C 1
ATOM 1821 O O . ALA A 1 236 ? -1.775 3.840 0.282 1.00 94.31 236 ALA A O 1
ATOM 1822 N N . ASP A 1 237 ? -2.120 1.645 0.028 1.00 88.00 237 ASP A N 1
ATOM 1823 C CA . ASP A 1 237 ? -2.061 1.662 -1.445 1.00 88.00 237 ASP A CA 1
ATOM 1824 C C . ASP A 1 237 ? -3.254 2.430 -2.057 1.00 88.00 237 ASP A C 1
ATOM 1826 O O . ASP A 1 237 ? -3.115 3.263 -2.962 1.00 88.00 237 ASP A O 1
ATOM 1830 N N . GLU A 1 238 ? -4.459 2.230 -1.521 1.00 86.75 238 GLU A N 1
ATOM 1831 C CA . GLU A 1 238 ? -5.651 2.850 -2.098 1.00 86.75 238 GLU A CA 1
ATOM 1832 C C . GLU A 1 238 ? -5.769 4.347 -1.820 1.00 86.75 238 GLU A C 1
ATOM 1834 O O . GLU A 1 238 ? -6.147 5.114 -2.708 1.00 86.75 238 GLU A O 1
ATOM 1839 N N . PHE A 1 239 ? -5.408 4.782 -0.615 1.00 88.19 239 PHE A N 1
ATOM 1840 C CA . PHE A 1 239 ? -5.613 6.162 -0.171 1.00 88.19 239 PHE A CA 1
ATOM 1841 C C . PHE A 1 239 ? -4.311 6.955 -0.017 1.00 88.19 239 PHE A C 1
ATOM 1843 O O . PHE A 1 239 ? -4.340 8.186 0.035 1.00 88.19 239 PHE A O 1
ATOM 1850 N N . GLY A 1 240 ? -3.155 6.290 -0.042 1.00 88.19 240 GLY A N 1
ATOM 1851 C CA . GLY A 1 240 ? -1.824 6.900 -0.085 1.00 88.19 240 GLY A CA 1
ATOM 1852 C C . GLY A 1 240 ? -1.431 7.420 -1.468 1.00 88.19 240 GLY A C 1
ATOM 1853 O O . GLY A 1 240 ? -0.273 7.318 -1.852 1.00 88.19 240 GLY A O 1
ATOM 1854 N N . LYS A 1 241 ? -2.372 7.997 -2.224 1.00 83.19 241 LYS A N 1
ATOM 1855 C CA . LYS A 1 241 ? -2.142 8.582 -3.555 1.00 83.19 241 LYS A CA 1
ATOM 1856 C C . LYS A 1 241 ? -2.995 9.825 -3.777 1.00 83.19 241 LYS A C 1
ATOM 1858 O O . LYS A 1 241 ? -4.030 9.997 -3.133 1.00 83.19 241 LYS A O 1
ATOM 1863 N N . ARG A 1 242 ? -2.576 10.707 -4.692 1.00 75.31 242 ARG A N 1
ATOM 1864 C CA . ARG A 1 242 ? -3.358 11.900 -5.062 1.00 75.31 242 ARG A CA 1
ATOM 1865 C C . ARG A 1 242 ? -4.578 11.542 -5.900 1.00 75.31 242 ARG A C 1
ATOM 1867 O O . ARG A 1 242 ? -4.467 10.735 -6.823 1.00 75.31 242 ARG A O 1
ATOM 1874 N N . GLN A 1 243 ? -5.694 12.228 -5.661 1.00 70.56 243 GLN A N 1
ATOM 1875 C CA . GLN A 1 243 ? -6.817 12.214 -6.594 1.00 70.56 243 GLN A CA 1
ATOM 1876 C C . GLN A 1 243 ? -6.396 12.891 -7.919 1.00 70.56 243 GLN A C 1
ATOM 1878 O O . GLN A 1 243 ? -5.797 13.976 -7.880 1.00 70.56 243 GLN A O 1
ATOM 1883 N N . PRO A 1 244 ? -6.685 12.289 -9.093 1.00 62.72 244 PRO A N 1
ATOM 1884 C CA . PRO A 1 244 ? -6.306 12.808 -10.399 1.00 62.72 244 PRO A CA 1
ATOM 1885 C C . PRO A 1 244 ? -6.713 14.265 -10.583 1.00 62.72 244 PRO A C 1
ATOM 1887 O O . PRO A 1 244 ? -7.854 14.639 -10.334 1.00 62.72 244 PRO A O 1
ATOM 1890 N N . GLY A 1 245 ? -5.771 15.094 -11.034 1.00 59.09 245 GLY A N 1
ATOM 1891 C CA . GLY A 1 245 ? -6.041 16.510 -11.282 1.00 59.09 245 GLY A CA 1
ATOM 1892 C C . GLY A 1 245 ? -6.239 17.360 -10.023 1.00 59.09 245 GLY A C 1
ATOM 1893 O O . GLY A 1 245 ? -6.586 18.531 -10.157 1.00 59.09 245 GLY A O 1
ATOM 1894 N N . THR A 1 246 ? -5.949 16.835 -8.825 1.00 64.75 246 THR A N 1
ATOM 1895 C CA . THR A 1 246 ? -5.982 17.605 -7.570 1.00 64.75 246 T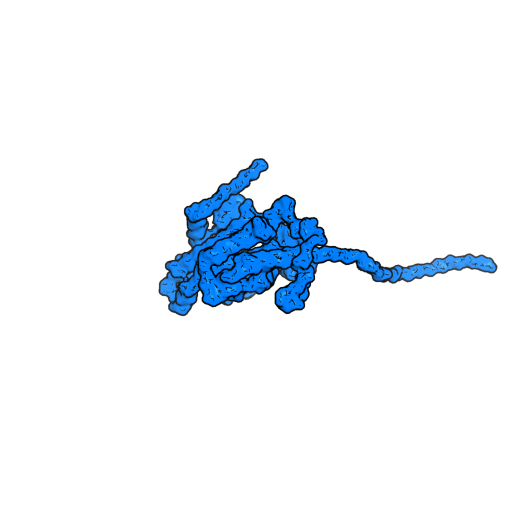HR A CA 1
ATOM 1896 C C . THR A 1 246 ? -4.632 17.600 -6.832 1.00 64.75 246 THR A C 1
ATOM 1898 O O . THR A 1 246 ? -3.726 16.819 -7.137 1.00 64.75 246 THR A O 1
ATOM 1901 N N . SER A 1 247 ? -4.482 18.488 -5.845 1.00 64.81 247 SER A N 1
ATOM 1902 C CA . SER A 1 247 ? -3.381 18.453 -4.871 1.00 64.81 247 SER A CA 1
ATOM 1903 C C . SER A 1 247 ? -3.692 17.627 -3.621 1.00 64.81 247 SER A C 1
ATOM 1905 O O . SER A 1 247 ? -2.847 17.570 -2.739 1.00 64.81 247 SER A O 1
ATOM 1907 N N . HIS A 1 248 ? -4.867 17.001 -3.537 1.00 66.06 248 HIS A N 1
ATOM 1908 C CA . HIS A 1 248 ? -5.318 16.272 -2.354 1.00 66.06 248 HIS A CA 1
ATOM 1909 C C . HIS A 1 248 ? -5.148 14.762 -2.537 1.00 66.06 248 HIS A C 1
ATOM 1911 O O . HIS A 1 248 ? -5.135 14.251 -3.661 1.00 66.06 248 HIS A O 1
ATOM 1917 N N . THR A 1 249 ? -5.021 14.037 -1.427 1.00 75.12 249 THR A N 1
ATOM 1918 C CA . THR A 1 249 ? -5.102 12.571 -1.423 1.00 75.12 249 THR A CA 1
ATOM 1919 C C . THR A 1 249 ? -6.516 12.097 -1.763 1.00 75.12 249 THR A C 1
ATOM 1921 O O . THR A 1 249 ? -7.482 12.855 -1.644 1.00 75.12 249 THR A O 1
ATOM 1924 N N . TYR A 1 250 ? -6.645 10.845 -2.205 1.00 70.69 250 TYR A N 1
ATOM 1925 C CA . TYR A 1 250 ? -7.952 10.235 -2.445 1.00 70.69 250 TYR A CA 1
ATOM 1926 C C . TYR A 1 250 ? -8.800 10.177 -1.170 1.00 70.69 250 TYR A C 1
ATOM 1928 O O . TYR A 1 250 ? -8.309 9.876 -0.083 1.00 70.69 250 TYR A O 1
ATOM 1936 N N . LEU A 1 251 ? -10.100 10.403 -1.351 1.00 76.94 251 LEU A N 1
ATOM 1937 C CA . LEU A 1 251 ? -11.150 10.115 -0.379 1.00 76.94 251 LEU A CA 1
ATOM 1938 C C . LEU A 1 251 ? -12.064 9.022 -0.928 1.00 76.94 251 LEU A C 1
ATOM 1940 O O . LEU A 1 251 ? -12.176 8.866 -2.146 1.00 76.94 251 LEU A O 1
ATOM 1944 N N . VAL A 1 252 ? -12.786 8.336 -0.037 1.00 73.88 252 VAL A N 1
ATOM 1945 C CA . VAL A 1 252 ? -13.829 7.368 -0.426 1.00 73.88 252 VAL A CA 1
ATOM 1946 C C . VAL A 1 252 ? -14.848 8.001 -1.375 1.00 73.88 252 VAL A C 1
ATOM 1948 O O . VAL A 1 252 ? -15.136 7.435 -2.422 1.00 73.88 252 VAL A O 1
ATOM 1951 N N . SER A 1 253 ? -15.315 9.218 -1.084 1.00 69.81 253 SER A N 1
ATOM 1952 C CA . SER A 1 253 ? -16.278 9.928 -1.938 1.00 69.81 253 SER A CA 1
ATOM 1953 C C . SER A 1 253 ? -15.742 10.219 -3.344 1.00 69.81 253 SER A C 1
ATOM 1955 O O . SER A 1 253 ? -16.479 10.111 -4.318 1.00 69.81 253 SER A O 1
ATOM 1957 N N . GLY A 1 254 ? -14.448 10.530 -3.476 1.00 65.94 254 GLY A N 1
ATOM 1958 C CA . GLY A 1 254 ? -13.807 10.702 -4.784 1.00 65.94 254 GLY A CA 1
ATOM 1959 C C . GLY A 1 254 ? -13.711 9.388 -5.564 1.00 65.94 254 GLY A C 1
ATOM 1960 O O . GLY A 1 254 ? -13.762 9.390 -6.794 1.00 65.94 254 GLY A O 1
ATOM 1961 N N . TYR A 1 255 ? -13.610 8.260 -4.858 1.00 68.88 255 TYR A N 1
ATOM 1962 C CA . TYR A 1 255 ? -13.653 6.934 -5.462 1.00 68.88 255 TYR A CA 1
ATOM 1963 C C . TYR A 1 255 ? -15.069 6.557 -5.923 1.00 68.88 255 TYR A C 1
ATOM 1965 O O . TYR A 1 255 ? -15.253 6.119 -7.057 1.00 68.88 255 TYR A O 1
ATOM 1973 N N . GLU A 1 256 ? -16.084 6.781 -5.088 1.00 74.56 256 GLU A N 1
ATOM 1974 C CA . GLU A 1 256 ? -17.493 6.578 -5.451 1.00 74.56 256 GLU A CA 1
ATOM 1975 C C . GLU A 1 256 ? -17.900 7.442 -6.653 1.00 74.56 256 GLU A C 1
ATOM 1977 O O . GLU A 1 256 ? -18.546 6.956 -7.585 1.00 74.56 256 GLU A O 1
ATOM 1982 N N . GLU A 1 257 ? -17.468 8.705 -6.687 1.00 76.00 257 GLU A N 1
ATOM 1983 C CA . GLU A 1 257 ? -17.656 9.600 -7.832 1.00 76.00 257 GLU A CA 1
ATOM 1984 C C . GLU A 1 257 ? -16.963 9.054 -9.093 1.00 76.00 257 GLU A C 1
ATOM 1986 O O . GLU A 1 257 ? -17.544 9.038 -10.183 1.00 76.00 257 GLU A O 1
ATOM 1991 N N . TRP A 1 258 ? -15.737 8.542 -8.962 1.00 77.38 258 TRP A N 1
ATOM 1992 C CA . TRP A 1 258 ? -15.023 7.916 -10.075 1.00 77.38 258 TRP A CA 1
ATOM 1993 C C . TRP A 1 258 ? -15.759 6.680 -10.611 1.00 77.38 258 TRP A C 1
ATOM 1995 O O . TRP A 1 258 ? -15.915 6.543 -11.824 1.00 77.38 258 TRP A O 1
ATOM 2005 N N . VAL A 1 259 ? -16.277 5.807 -9.743 1.00 74.44 259 VAL A N 1
ATOM 2006 C CA . VAL A 1 259 ? -17.056 4.631 -10.166 1.00 74.44 259 VAL A CA 1
ATOM 2007 C C . VAL A 1 259 ? -18.360 5.055 -10.848 1.00 74.44 259 VAL A C 1
ATOM 2009 O O . VAL A 1 259 ? -18.644 4.614 -11.962 1.00 74.44 259 VAL A O 1
ATOM 2012 N N . THR A 1 260 ? -19.136 5.941 -10.220 1.00 78.62 260 THR A N 1
ATOM 2013 C CA . THR A 1 260 ? -20.455 6.374 -10.721 1.00 78.62 260 THR A CA 1
ATOM 2014 C C . THR A 1 260 ? -20.376 7.183 -12.018 1.00 78.62 260 THR A C 1
ATOM 2016 O O . THR A 1 260 ? -21.289 7.110 -12.839 1.00 78.62 260 THR A O 1
ATOM 2019 N N . SER A 1 261 ? -19.269 7.888 -12.265 1.00 78.75 261 SER A N 1
ATOM 2020 C CA . SER A 1 261 ? -19.004 8.611 -13.523 1.00 78.75 261 SER A CA 1
ATOM 2021 C C . SER A 1 261 ? -18.472 7.726 -14.666 1.00 78.75 261 SER A C 1
ATOM 2023 O O . SER A 1 261 ? -18.032 8.235 -15.707 1.00 78.75 261 SER A O 1
ATOM 2025 N N . GLY A 1 262 ? -18.501 6.398 -14.496 1.00 78.31 262 GLY A N 1
ATOM 2026 C CA . GLY A 1 262 ? -18.017 5.430 -15.484 1.00 78.31 262 GLY A CA 1
ATOM 2027 C C . GLY A 1 262 ? -16.490 5.338 -15.551 1.00 78.31 262 GLY A C 1
ATOM 2028 O O . GLY A 1 262 ? -15.936 4.897 -16.557 1.00 78.31 262 GLY A O 1
ATOM 2029 N N . GLY A 1 263 ? -15.777 5.774 -14.509 1.00 74.06 263 GLY A N 1
ATOM 2030 C CA . GLY A 1 263 ? -14.321 5.680 -14.424 1.00 74.06 263 GLY A CA 1
ATOM 2031 C C . GLY A 1 263 ? -13.822 4.237 -14.482 1.00 74.06 263 GLY A C 1
ATOM 2032 O O . GLY A 1 263 ? -12.867 3.959 -15.206 1.00 74.06 263 GLY A O 1
ATOM 2033 N N . ALA A 1 264 ? -14.518 3.310 -13.818 1.00 72.88 264 ALA A N 1
ATOM 2034 C CA . ALA A 1 264 ? -14.195 1.883 -13.862 1.00 72.88 264 ALA A CA 1
ATOM 2035 C C . ALA A 1 264 ? -14.327 1.296 -15.279 1.00 72.88 264 ALA A C 1
ATOM 2037 O O . ALA A 1 264 ? -13.484 0.504 -15.699 1.00 72.88 264 ALA A O 1
ATOM 2038 N N . ASP A 1 265 ? -15.325 1.745 -16.046 1.00 77.25 265 ASP A N 1
ATOM 2039 C CA . ASP A 1 265 ? -15.493 1.373 -17.453 1.00 77.25 265 ASP A CA 1
ATOM 2040 C C . ASP A 1 265 ? -14.369 1.915 -18.330 1.00 77.25 265 ASP A C 1
ATOM 2042 O O . ASP A 1 265 ? -13.747 1.163 -19.077 1.00 77.25 265 ASP A O 1
ATOM 2046 N N . LYS A 1 266 ? -14.043 3.204 -18.186 1.00 72.19 266 LYS A N 1
ATOM 2047 C CA . LYS A 1 266 ? -12.935 3.832 -18.922 1.00 72.19 266 LYS A CA 1
ATOM 2048 C C . LYS A 1 266 ? -11.592 3.183 -18.598 1.00 72.19 266 LYS A C 1
ATOM 2050 O O . LYS A 1 266 ? -10.753 3.031 -19.485 1.00 72.19 266 LYS A O 1
ATOM 2055 N N . TRP A 1 267 ? -11.375 2.794 -17.343 1.00 73.56 267 TRP A N 1
ATOM 2056 C CA . TRP A 1 267 ? -10.188 2.047 -16.931 1.00 73.56 267 TRP A CA 1
ATOM 2057 C C . TRP A 1 267 ? -10.138 0.666 -17.591 1.00 73.56 267 TRP A C 1
ATOM 2059 O O . TRP A 1 267 ? -9.121 0.324 -18.197 1.00 73.56 267 TRP A O 1
ATOM 2069 N N . ALA A 1 268 ? -11.237 -0.093 -17.545 1.00 73.31 268 ALA A N 1
ATOM 2070 C CA . ALA A 1 268 ? -11.322 -1.412 -18.167 1.00 73.31 268 ALA A CA 1
ATOM 2071 C C . ALA A 1 268 ? -11.120 -1.334 -19.692 1.00 73.31 268 ALA A C 1
ATOM 2073 O O . ALA A 1 268 ? -10.375 -2.135 -20.263 1.00 73.31 268 ALA A O 1
ATOM 2074 N N . GLU A 1 269 ? -11.710 -0.336 -20.352 1.00 70.12 269 GLU A N 1
ATOM 2075 C CA . GLU A 1 269 ? -11.534 -0.057 -21.781 1.00 70.12 269 GLU A CA 1
ATOM 2076 C C . GLU A 1 269 ? -10.081 0.313 -22.106 1.00 70.12 269 GLU A C 1
ATOM 2078 O O . GLU A 1 269 ? -9.466 -0.267 -23.002 1.00 70.12 269 GLU A O 1
ATOM 2083 N N . THR A 1 270 ? -9.482 1.226 -21.338 1.00 64.44 270 THR A N 1
ATOM 2084 C CA . THR A 1 270 ? -8.071 1.616 -21.499 1.00 64.44 270 THR A CA 1
ATOM 2085 C C . THR A 1 270 ? -7.139 0.421 -21.330 1.00 64.44 270 THR A C 1
ATOM 2087 O O . THR A 1 270 ? -6.113 0.332 -22.002 1.00 64.44 270 THR A O 1
ATOM 2090 N N . TYR A 1 271 ? -7.472 -0.505 -20.434 1.00 62.59 271 TYR A N 1
ATOM 2091 C CA . TYR A 1 271 ? -6.668 -1.693 -20.201 1.00 62.59 271 TYR A CA 1
ATOM 2092 C C . TYR A 1 271 ? -6.813 -2.715 -21.338 1.00 62.59 271 TYR A C 1
ATOM 2094 O O . TYR A 1 271 ? -5.821 -3.197 -21.886 1.00 62.59 271 TYR A O 1
ATOM 2102 N N . THR A 1 272 ? -8.048 -3.026 -21.726 1.00 66.81 272 THR A N 1
ATOM 2103 C CA . THR A 1 272 ? -8.352 -4.043 -22.746 1.00 66.81 272 THR A CA 1
ATOM 2104 C C . THR A 1 272 ? -8.026 -3.594 -24.171 1.00 66.81 272 THR A C 1
ATOM 2106 O O . THR A 1 272 ? -7.724 -4.438 -25.014 1.00 66.81 272 THR A O 1
ATOM 2109 N N . SER A 1 273 ? -8.006 -2.290 -24.448 1.00 60.44 273 SER A N 1
ATOM 2110 C CA . SER A 1 273 ? -7.643 -1.736 -25.763 1.00 60.44 273 SER A CA 1
ATOM 2111 C C . SER A 1 273 ? -6.137 -1.739 -26.054 1.00 60.44 273 SER A C 1
ATOM 2113 O O . SER A 1 273 ? -5.736 -1.613 -27.212 1.00 60.44 273 SER A O 1
ATOM 2115 N N . ARG A 1 274 ? -5.278 -1.912 -25.040 1.00 56.62 274 ARG A N 1
ATOM 2116 C CA . ARG A 1 274 ? -3.821 -1.998 -25.241 1.00 56.62 274 ARG A CA 1
ATOM 2117 C C . ARG A 1 274 ? -3.453 -3.307 -25.948 1.00 56.62 274 ARG A C 1
ATOM 2119 O O . ARG A 1 274 ? -4.074 -4.330 -25.647 1.00 56.62 274 ARG A O 1
ATOM 2126 N N . PRO A 1 275 ? -2.432 -3.327 -26.826 1.00 51.31 275 PRO A N 1
ATOM 2127 C CA . PRO A 1 275 ? -1.902 -4.569 -27.381 1.00 51.31 275 PRO A CA 1
ATOM 2128 C C . PRO A 1 275 ? -1.507 -5.529 -26.258 1.00 51.31 275 PRO A C 1
ATOM 2130 O O . PRO A 1 275 ? -0.789 -5.142 -25.338 1.00 51.31 275 PRO A O 1
ATOM 2133 N N . GLY A 1 276 ? -2.025 -6.755 -26.313 1.00 50.12 276 GLY A N 1
ATOM 2134 C CA . GLY A 1 276 ? -1.641 -7.800 -25.377 1.00 50.12 276 GLY A CA 1
ATOM 2135 C C . GLY A 1 276 ? -0.279 -8.375 -25.733 1.00 50.12 276 GLY A C 1
ATOM 2136 O O . GLY A 1 276 ? 0.113 -8.420 -26.896 1.00 50.12 276 GLY A O 1
ATOM 2137 N N . THR A 1 277 ? 0.426 -8.857 -24.730 1.00 48.06 277 THR A N 1
ATOM 2138 C CA . THR A 1 277 ? 1.780 -9.411 -24.873 1.00 48.06 277 THR A CA 1
ATOM 2139 C C . THR A 1 277 ? 1.806 -10.919 -25.091 1.00 48.06 277 THR A C 1
ATOM 2141 O O . THR A 1 277 ? 2.857 -11.526 -25.275 1.00 48.06 277 THR A O 1
ATOM 2144 N N . GLY A 1 278 ? 0.635 -11.552 -25.013 1.00 52.97 278 GLY A N 1
ATOM 2145 C CA . GLY A 1 278 ? 0.476 -12.996 -25.144 1.00 52.97 278 GLY A CA 1
ATOM 2146 C C . GLY A 1 278 ? 0.883 -13.798 -23.906 1.00 52.97 278 GLY A C 1
ATOM 2147 O O . GLY A 1 278 ? 0.766 -15.024 -23.929 1.00 52.97 278 GLY A O 1
ATOM 2148 N N . LEU A 1 279 ? 1.318 -13.165 -22.807 1.00 50.97 279 LEU A N 1
ATOM 2149 C CA . LEU A 1 279 ? 1.582 -13.912 -21.578 1.00 50.97 279 LEU A CA 1
ATOM 2150 C C . LEU A 1 279 ? 0.286 -14.422 -20.942 1.00 50.97 279 LEU A C 1
ATOM 2152 O O . LEU A 1 279 ? -0.747 -13.749 -20.889 1.00 50.97 279 LEU A O 1
ATOM 2156 N N . LYS A 1 280 ? 0.363 -15.656 -20.431 1.00 58.31 280 LYS A N 1
ATOM 2157 C CA . LYS A 1 280 ? -0.784 -16.386 -19.878 1.00 58.31 280 LYS A CA 1
ATOM 2158 C C . LYS A 1 280 ? -1.471 -15.624 -18.739 1.00 58.31 280 LYS A C 1
ATOM 2160 O O . LYS A 1 280 ? -2.691 -15.674 -18.630 1.00 58.31 280 LYS A O 1
ATOM 2165 N N . TYR A 1 281 ? -0.705 -14.917 -17.908 1.00 57.31 281 TYR A N 1
ATOM 2166 C CA . TYR A 1 281 ? -1.261 -14.138 -16.800 1.00 57.31 281 TYR A CA 1
ATOM 2167 C C . TYR A 1 281 ? -2.042 -12.907 -17.289 1.00 57.31 281 TYR A C 1
ATOM 2169 O O . TYR A 1 281 ? -3.115 -12.629 -16.768 1.00 57.31 281 TYR A O 1
ATOM 2177 N N . GLU A 1 282 ? -1.568 -12.212 -18.329 1.00 56.47 282 GLU A N 1
ATOM 2178 C CA . GLU A 1 282 ? -2.268 -11.053 -18.897 1.00 56.47 282 GLU A CA 1
ATOM 2179 C C . GLU A 1 282 ? -3.564 -11.487 -19.591 1.00 56.47 282 GLU A C 1
ATOM 2181 O O . GLU A 1 282 ? -4.597 -10.831 -19.472 1.00 56.47 282 GLU A O 1
ATOM 2186 N N . THR A 1 283 ? -3.520 -12.636 -20.269 1.00 65.44 283 THR A N 1
ATOM 2187 C CA . THR A 1 283 ? -4.704 -13.261 -20.873 1.00 65.44 283 THR A CA 1
ATOM 2188 C C . THR A 1 283 ? -5.753 -13.556 -19.802 1.00 65.44 283 THR A C 1
ATOM 2190 O O . THR A 1 283 ? -6.884 -13.088 -19.909 1.00 65.44 283 THR A O 1
ATOM 2193 N N . LYS A 1 284 ? -5.344 -14.217 -18.708 1.00 66.69 284 LYS A N 1
ATOM 2194 C CA . LYS A 1 284 ? -6.219 -14.496 -17.562 1.00 66.69 284 LYS A CA 1
ATOM 2195 C C . LYS A 1 284 ? -6.802 -13.213 -16.966 1.00 66.69 284 LYS A C 1
ATOM 2197 O O . LYS A 1 284 ? -7.958 -13.207 -16.557 1.00 66.69 284 LYS A O 1
ATOM 2202 N N . PHE A 1 285 ? -6.045 -12.120 -16.909 1.00 66.69 285 PHE A N 1
ATOM 2203 C CA . PHE A 1 285 ? -6.602 -10.870 -16.406 1.00 66.69 285 PHE A CA 1
ATOM 2204 C C . PHE A 1 285 ? -7.652 -10.272 -17.334 1.00 66.69 285 PHE A C 1
ATOM 2206 O O . PHE A 1 285 ? -8.725 -9.899 -16.874 1.00 66.69 285 PHE A O 1
ATOM 2213 N N . ARG A 1 286 ? -7.370 -10.194 -18.636 1.00 73.25 286 ARG A N 1
ATOM 2214 C CA . ARG A 1 286 ? -8.333 -9.666 -19.613 1.00 73.25 286 ARG A CA 1
ATOM 2215 C C . ARG A 1 286 ? -9.637 -10.461 -19.589 1.00 73.25 286 ARG A C 1
ATOM 2217 O O . ARG A 1 286 ? -10.703 -9.866 -19.681 1.00 73.25 286 ARG A O 1
ATOM 2224 N N . GLU A 1 287 ? -9.556 -11.771 -19.373 1.00 76.25 287 GLU A N 1
ATOM 2225 C CA . GLU A 1 287 ? -10.718 -12.643 -19.155 1.00 76.25 287 GLU A CA 1
ATOM 2226 C C . GLU A 1 287 ? -11.499 -12.303 -17.870 1.00 76.25 287 GLU A C 1
ATOM 2228 O O . GLU A 1 287 ? -12.707 -12.507 -17.815 1.00 76.25 287 GLU A O 1
ATOM 2233 N N . ASN A 1 288 ? -10.835 -11.747 -16.852 1.00 78.88 288 ASN A N 1
ATOM 2234 C CA . ASN A 1 288 ? -11.415 -11.396 -15.553 1.00 78.88 288 ASN A CA 1
ATOM 2235 C C . ASN A 1 288 ? -11.615 -9.883 -15.344 1.00 78.88 288 ASN A C 1
ATOM 2237 O O . ASN A 1 288 ? -11.961 -9.468 -14.238 1.00 78.88 288 ASN A O 1
ATOM 2241 N N . VAL A 1 289 ? -11.420 -9.036 -16.361 1.00 81.75 289 VAL A N 1
ATOM 2242 C CA . VAL A 1 289 ? -11.516 -7.569 -16.208 1.00 81.75 289 VAL A CA 1
ATOM 2243 C C . VAL A 1 289 ? -12.901 -7.136 -15.721 1.00 81.75 289 VAL A C 1
ATOM 2245 O O . VAL A 1 289 ? -13.018 -6.249 -14.878 1.00 81.75 289 VAL A O 1
ATOM 2248 N N . GLN A 1 290 ? -13.944 -7.825 -16.189 1.00 84.38 290 GLN A N 1
ATOM 2249 C CA . GLN A 1 290 ? -15.316 -7.584 -15.761 1.00 84.38 290 GLN A CA 1
ATOM 2250 C C . GLN A 1 290 ? -15.504 -7.941 -14.282 1.00 84.38 290 GLN A C 1
ATOM 2252 O O . GLN A 1 290 ? -16.051 -7.142 -13.533 1.00 84.38 290 GLN A O 1
ATOM 2257 N N . LEU A 1 291 ? -14.950 -9.074 -13.834 1.00 86.81 291 LEU A N 1
ATOM 2258 C CA . LEU A 1 291 ? -14.967 -9.457 -12.421 1.00 86.81 291 LEU A CA 1
ATOM 2259 C C . LEU A 1 291 ? -14.281 -8.403 -11.539 1.00 86.81 291 LEU A C 1
AT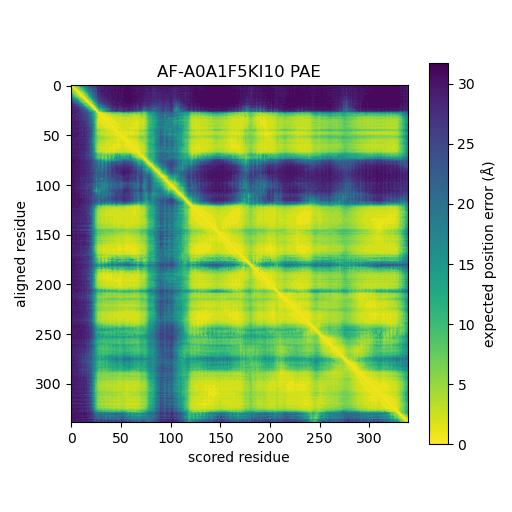OM 2261 O O . LEU A 1 291 ? -14.793 -8.070 -10.477 1.00 86.81 291 LEU A O 1
ATOM 2265 N N . HIS A 1 292 ? -13.158 -7.835 -11.988 1.00 83.62 292 HIS A N 1
ATOM 2266 C CA . HIS 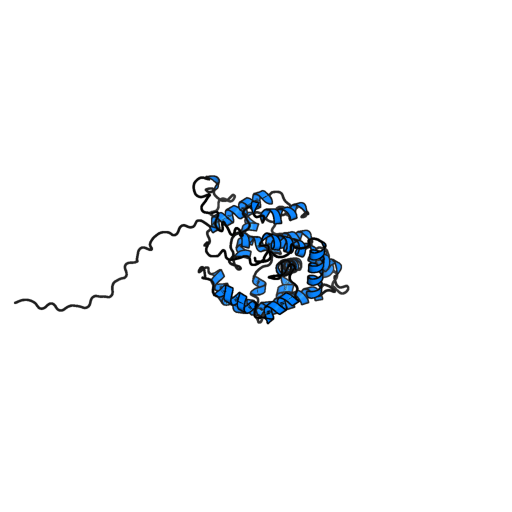A 1 292 ? -12.453 -6.785 -11.243 1.00 83.62 292 HIS A CA 1
ATOM 2267 C C . HIS A 1 292 ? -13.314 -5.543 -11.099 1.00 83.62 292 HIS A C 1
ATOM 2269 O O . HIS A 1 292 ? -13.460 -5.024 -9.996 1.00 83.62 292 HIS A O 1
ATOM 2275 N N . LYS A 1 293 ? -13.918 -5.105 -12.208 1.00 83.44 293 LYS A N 1
ATOM 2276 C CA . LYS A 1 293 ? -14.859 -3.989 -12.221 1.00 83.44 293 LYS A CA 1
ATOM 2277 C C . LYS A 1 293 ? -16.031 -4.238 -11.263 1.00 83.44 293 LYS A C 1
ATOM 2279 O O . LYS A 1 293 ? -16.370 -3.345 -10.495 1.00 83.44 293 LYS A O 1
ATOM 2284 N N . ASP A 1 294 ? -16.612 -5.433 -11.269 1.00 86.00 294 ASP A N 1
ATOM 2285 C CA . ASP A 1 294 ? -17.744 -5.774 -10.397 1.00 86.00 294 ASP A CA 1
ATOM 2286 C C . ASP A 1 294 ? -17.332 -5.871 -8.915 1.00 86.00 294 ASP A C 1
ATOM 2288 O O . ASP A 1 294 ? -18.117 -5.577 -8.011 1.00 86.00 294 ASP A O 1
ATOM 2292 N N . ASN A 1 295 ? -16.074 -6.231 -8.653 1.00 88.44 295 ASN A N 1
ATOM 2293 C CA . ASN A 1 295 ? -15.515 -6.366 -7.311 1.00 88.44 295 ASN A CA 1
ATOM 2294 C C . ASN A 1 295 ? -15.111 -5.050 -6.659 1.00 88.44 295 ASN A C 1
ATOM 2296 O O . ASN A 1 295 ? -15.047 -4.992 -5.436 1.00 88.44 295 ASN A O 1
ATOM 2300 N N . VAL A 1 296 ? -14.896 -3.993 -7.440 1.00 84.44 296 VAL A N 1
ATOM 2301 C CA . VAL A 1 296 ? -14.510 -2.672 -6.935 1.00 84.44 296 VAL A CA 1
ATOM 2302 C C . VAL A 1 296 ? -15.418 -2.198 -5.790 1.00 84.44 296 VAL A C 1
ATOM 2304 O O . VAL A 1 296 ? -14.930 -1.898 -4.704 1.00 84.44 296 VAL A O 1
ATOM 2307 N N . GLY A 1 297 ? -16.739 -2.162 -5.993 1.00 85.62 297 GLY A N 1
ATOM 2308 C CA . GLY A 1 297 ? -17.662 -1.674 -4.959 1.00 85.62 297 GLY A CA 1
ATOM 2309 C C . GLY A 1 297 ? -17.717 -2.595 -3.737 1.00 85.62 297 GLY A C 1
ATOM 2310 O O . GLY A 1 297 ? -17.731 -2.130 -2.599 1.00 85.62 297 GLY A O 1
ATOM 2311 N N . ARG A 1 298 ? -17.682 -3.914 -3.974 1.00 90.81 298 ARG A N 1
ATOM 2312 C CA . ARG A 1 298 ? -17.668 -4.947 -2.923 1.00 90.81 298 ARG A CA 1
ATOM 2313 C C . ARG A 1 298 ? -16.424 -4.820 -2.040 1.00 90.81 298 ARG A C 1
ATOM 2315 O O . ARG A 1 298 ? -16.514 -5.014 -0.834 1.00 90.81 298 ARG A O 1
ATOM 2322 N N . TYR A 1 299 ? -15.295 -4.452 -2.639 1.00 91.50 299 TYR A N 1
ATOM 2323 C CA . TYR A 1 299 ? -14.004 -4.328 -1.974 1.00 91.50 299 TYR A CA 1
ATOM 2324 C C . TYR A 1 299 ? -13.975 -3.172 -0.985 1.00 91.50 299 TYR A C 1
ATOM 2326 O O . TYR A 1 299 ? -13.664 -3.387 0.185 1.00 91.50 299 TYR A O 1
ATOM 2334 N N . PHE A 1 300 ? -14.375 -1.971 -1.405 1.00 91.31 300 PHE A N 1
ATOM 2335 C CA . PHE A 1 300 ? -14.414 -0.829 -0.488 1.00 91.31 300 PHE A CA 1
ATOM 2336 C C . PHE A 1 300 ? -15.469 -0.991 0.608 1.00 91.31 300 PHE A C 1
ATOM 2338 O O . PHE A 1 300 ? -15.206 -0.612 1.747 1.00 91.31 300 PHE A O 1
ATOM 2345 N N . ALA A 1 301 ? -16.609 -1.624 0.309 1.00 92.44 301 ALA A N 1
ATOM 2346 C CA . ALA A 1 301 ? -17.599 -1.969 1.328 1.00 92.44 301 ALA A CA 1
ATOM 2347 C C . ALA A 1 301 ? -17.041 -2.960 2.370 1.00 92.44 301 ALA A C 1
ATOM 2349 O O . ALA A 1 301 ? -17.246 -2.772 3.569 1.00 92.44 301 ALA A O 1
ATOM 2350 N N . ALA A 1 302 ? -16.293 -3.980 1.933 1.00 95.56 302 ALA A N 1
ATOM 2351 C CA . ALA A 1 302 ? -15.659 -4.947 2.828 1.00 95.56 302 ALA A CA 1
ATOM 2352 C C . ALA A 1 302 ? -14.557 -4.308 3.693 1.00 95.56 302 ALA A C 1
ATOM 2354 O O . 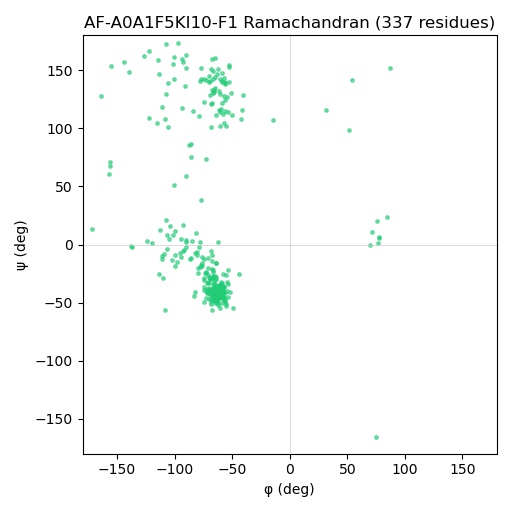ALA A 1 302 ? -14.466 -4.595 4.887 1.00 95.56 302 ALA A O 1
ATOM 2355 N N . LEU A 1 303 ? -13.752 -3.402 3.123 1.00 96.00 303 LEU A N 1
ATOM 2356 C CA . LEU A 1 303 ? -12.760 -2.624 3.874 1.00 96.00 303 LEU A CA 1
ATOM 2357 C C . LEU A 1 303 ? -13.414 -1.725 4.931 1.00 96.00 303 LEU A C 1
ATOM 2359 O O . LEU A 1 303 ? -12.962 -1.696 6.074 1.00 96.00 303 LEU A O 1
ATOM 2363 N N . ASP A 1 304 ? -14.485 -1.014 4.573 1.00 96.50 304 ASP A N 1
ATOM 2364 C CA . ASP A 1 304 ? -15.225 -0.159 5.506 1.00 96.50 304 ASP A CA 1
ATOM 2365 C C . ASP A 1 304 ? -15.826 -0.966 6.659 1.00 96.50 304 ASP A C 1
ATOM 2367 O O . ASP A 1 304 ? -15.621 -0.639 7.829 1.00 96.50 304 ASP A O 1
ATOM 2371 N N . LYS A 1 305 ? -16.464 -2.098 6.348 1.00 97.38 305 LYS A N 1
ATOM 2372 C CA . LYS A 1 305 ? -16.985 -3.017 7.362 1.00 97.38 305 LYS A CA 1
ATOM 2373 C C . LYS A 1 305 ? -15.882 -3.556 8.274 1.00 97.38 305 LYS A C 1
ATOM 2375 O O . LYS A 1 305 ? -16.071 -3.617 9.488 1.00 97.38 305 LYS A O 1
ATOM 2380 N N . TRP A 1 306 ? -14.724 -3.917 7.720 1.00 97.38 306 TRP A N 1
ATOM 2381 C CA . TRP A 1 306 ? -13.578 -4.373 8.507 1.00 97.38 306 TRP A CA 1
ATOM 2382 C C . TRP A 1 306 ? -13.110 -3.301 9.507 1.00 97.38 306 TRP A C 1
ATOM 2384 O O . TRP A 1 306 ? -12.852 -3.624 10.669 1.00 97.38 306 TRP A O 1
ATOM 2394 N N . ILE A 1 307 ? -13.068 -2.027 9.090 1.00 97.69 307 ILE A N 1
ATOM 2395 C CA . ILE A 1 307 ? -12.722 -0.889 9.960 1.00 97.69 307 ILE A CA 1
ATOM 2396 C C . ILE A 1 307 ? -13.787 -0.691 11.046 1.00 97.69 307 ILE A C 1
ATOM 2398 O O . ILE A 1 307 ? -13.433 -0.581 12.221 1.00 97.69 307 ILE A O 1
ATOM 2402 N N . GLN A 1 308 ? -15.074 -0.695 10.689 1.00 97.38 308 GLN A N 1
ATOM 2403 C CA . GLN A 1 308 ? -16.191 -0.480 11.624 1.00 97.38 308 GLN A CA 1
ATOM 2404 C C . GLN A 1 308 ? -16.360 -1.608 12.650 1.00 97.38 308 GLN A C 1
ATOM 2406 O O . GLN A 1 308 ? -16.861 -1.390 13.758 1.00 97.38 308 GLN A O 1
ATOM 2411 N N . ASN A 1 309 ? -15.947 -2.829 12.304 1.00 96.94 309 ASN A N 1
ATOM 2412 C CA . ASN A 1 309 ? -15.958 -3.958 13.232 1.00 96.94 309 ASN A CA 1
ATOM 2413 C C . ASN A 1 309 ? -14.883 -3.827 14.320 1.00 96.94 309 ASN A C 1
ATOM 2415 O O . ASN A 1 309 ? -15.061 -4.355 15.413 1.00 96.94 309 ASN A O 1
ATOM 2419 N N . ARG A 1 310 ? -13.790 -3.105 14.046 1.00 96.81 310 ARG A N 1
ATOM 2420 C CA . ARG A 1 310 ? -12.607 -3.026 14.923 1.00 96.81 310 ARG A CA 1
ATOM 2421 C C . ARG A 1 310 ? -12.426 -1.686 15.596 1.00 96.81 310 ARG A C 1
ATOM 2423 O O . ARG A 1 310 ? -11.851 -1.607 16.681 1.00 96.81 310 ARG A O 1
ATOM 2430 N N . THR A 1 311 ? -12.902 -0.632 14.955 1.00 97.69 311 THR A N 1
ATOM 2431 C CA . THR A 1 311 ? -12.687 0.748 15.372 1.00 97.69 311 THR A CA 1
ATOM 2432 C C . THR A 1 311 ? -14.006 1.495 15.505 1.00 97.69 311 THR A C 1
ATOM 2434 O O . THR A 1 311 ? -15.040 1.068 15.000 1.00 97.69 311 THR A O 1
ATOM 2437 N N . THR A 1 312 ? -13.978 2.620 16.209 1.00 97.75 312 THR A N 1
ATOM 2438 C CA . THR A 1 312 ? -15.100 3.562 16.262 1.00 97.75 312 THR A CA 1
ATOM 2439 C C . THR A 1 312 ? -15.195 4.429 15.005 1.00 97.75 312 THR A C 1
ATOM 2441 O O . THR A 1 312 ? -16.020 5.335 14.979 1.00 97.75 312 THR A O 1
ATOM 2444 N N . LEU A 1 313 ? -14.314 4.213 14.023 1.00 97.50 313 LEU A N 1
ATOM 2445 C CA . LEU A 1 313 ? -14.256 4.952 12.769 1.00 97.50 313 LEU A CA 1
ATOM 2446 C C . LEU A 1 313 ? -14.920 4.147 11.646 1.00 97.50 313 LEU A C 1
ATOM 2448 O O . LEU A 1 313 ? -15.036 2.922 11.716 1.00 97.50 313 LEU A O 1
ATOM 2452 N N . ASN A 1 314 ? -15.284 4.839 10.574 1.00 96.50 314 ASN A N 1
ATOM 2453 C CA . ASN A 1 314 ? -15.504 4.257 9.252 1.00 96.50 314 ASN A CA 1
ATOM 2454 C C . ASN A 1 314 ? -14.365 4.634 8.280 1.00 96.50 314 ASN A C 1
ATOM 2456 O O . ASN A 1 314 ? -13.485 5.445 8.591 1.00 96.50 314 ASN A O 1
ATOM 2460 N N . LEU A 1 315 ? -14.367 4.045 7.084 1.00 95.38 315 LEU A N 1
ATOM 2461 C CA . LEU A 1 315 ? -13.349 4.290 6.061 1.00 95.38 315 LEU A CA 1
ATOM 2462 C C . LEU A 1 315 ? -13.314 5.757 5.597 1.00 95.38 315 LEU A C 1
ATOM 2464 O O . LEU A 1 315 ? -12.241 6.316 5.357 1.00 95.38 315 LEU A O 1
ATOM 2468 N N . GLY A 1 316 ? -14.475 6.404 5.486 1.00 93.38 316 GLY A N 1
ATOM 2469 C CA . GLY A 1 316 ? -14.579 7.812 5.096 1.00 93.38 316 GLY A CA 1
ATOM 2470 C C . GLY A 1 316 ? -13.938 8.759 6.115 1.00 93.38 316 GLY A C 1
ATOM 2471 O O . GLY A 1 316 ? -13.188 9.662 5.740 1.00 93.38 316 GLY A O 1
ATOM 2472 N N . GLU A 1 317 ? -14.172 8.523 7.405 1.00 95.94 317 GLU A N 1
ATOM 2473 C CA . GLU A 1 317 ? -13.552 9.270 8.504 1.00 95.94 317 GLU A CA 1
ATOM 2474 C C . GLU A 1 317 ? -12.037 9.070 8.506 1.00 95.94 317 GLU A C 1
ATOM 2476 O O . GLU A 1 317 ? -11.285 10.045 8.480 1.00 95.94 317 GLU A O 1
ATOM 2481 N N . LEU A 1 318 ? -11.581 7.816 8.436 1.00 95.81 318 LEU A N 1
ATOM 2482 C CA . LEU A 1 318 ? -10.158 7.481 8.453 1.00 95.81 318 LEU A CA 1
ATOM 2483 C C . LEU A 1 318 ? -9.389 8.142 7.294 1.00 95.81 318 LEU A C 1
ATOM 2485 O O . LEU A 1 318 ? -8.304 8.697 7.489 1.00 95.81 318 LEU A O 1
ATOM 2489 N N . THR A 1 319 ? -9.957 8.121 6.086 1.00 93.50 319 THR A N 1
ATOM 2490 C CA . THR A 1 319 ? -9.343 8.737 4.894 1.00 93.50 319 THR A CA 1
ATOM 2491 C C . THR A 1 319 ? -9.389 10.265 4.932 1.00 93.50 319 THR A C 1
ATOM 2493 O O . THR A 1 319 ? -8.432 10.917 4.508 1.00 93.50 319 THR A O 1
ATOM 2496 N N . THR A 1 320 ? -10.439 10.850 5.517 1.00 92.88 320 THR A N 1
ATOM 2497 C CA . THR A 1 320 ? -10.524 12.299 5.758 1.00 92.88 320 THR A CA 1
ATOM 2498 C C . THR A 1 320 ? -9.443 12.760 6.732 1.00 92.88 320 THR A C 1
ATOM 2500 O O . THR A 1 320 ? -8.714 13.705 6.424 1.00 92.88 320 THR A O 1
ATOM 2503 N N . MET A 1 321 ? -9.269 12.048 7.850 1.00 95.19 321 MET A N 1
ATOM 2504 C CA . MET A 1 321 ? -8.218 12.343 8.827 1.00 95.19 321 MET A CA 1
ATOM 2505 C C . MET A 1 321 ? -6.820 12.243 8.198 1.00 95.19 321 MET A C 1
ATOM 2507 O O . MET A 1 321 ? -5.954 13.072 8.479 1.00 95.19 321 MET A O 1
ATOM 2511 N N . PHE A 1 322 ? -6.592 11.264 7.312 1.00 94.06 322 PHE A N 1
ATOM 2512 C CA . PHE A 1 322 ? -5.314 11.145 6.605 1.00 94.06 322 PHE A CA 1
ATOM 2513 C C . PHE A 1 322 ? -5.052 12.327 5.667 1.00 94.06 322 PHE A C 1
ATOM 2515 O O . PHE A 1 322 ? -3.954 12.886 5.684 1.00 94.06 322 PHE A O 1
ATOM 2522 N N . ARG A 1 323 ? -6.052 12.751 4.885 1.00 89.38 323 ARG A N 1
ATOM 2523 C CA . ARG A 1 323 ? -5.931 13.936 4.021 1.00 89.38 323 ARG A CA 1
ATOM 2524 C C . ARG A 1 323 ? -5.544 15.171 4.832 1.00 89.38 323 ARG A C 1
ATOM 2526 O O . ARG A 1 323 ? -4.584 15.852 4.487 1.00 89.38 323 ARG A O 1
ATOM 2533 N N . GLU A 1 324 ? -6.256 15.422 5.929 1.00 91.12 324 GLU A N 1
ATOM 2534 C CA . GLU A 1 324 ? -5.982 16.555 6.821 1.00 91.12 324 GLU A CA 1
ATOM 2535 C C . GLU A 1 324 ? -4.569 16.488 7.412 1.00 91.12 324 GLU A C 1
ATOM 2537 O O . GLU A 1 324 ? -3.869 17.500 7.477 1.00 91.12 324 GLU A O 1
ATOM 2542 N N . HIS A 1 325 ? -4.113 15.291 7.785 1.00 91.06 325 HIS A N 1
ATOM 2543 C CA . HIS A 1 325 ? -2.753 15.074 8.266 1.00 91.06 325 HIS A CA 1
ATOM 2544 C C . HIS A 1 325 ? -1.692 15.402 7.204 1.00 91.06 325 HIS A C 1
ATOM 2546 O O . HIS A 1 325 ? -0.697 16.067 7.511 1.00 91.06 325 HIS A O 1
ATOM 2552 N N . ILE A 1 326 ? -1.887 14.965 5.956 1.00 88.19 326 ILE A N 1
ATOM 2553 C CA . ILE A 1 326 ? -0.969 15.272 4.851 1.00 88.19 326 ILE A CA 1
ATOM 2554 C C . ILE A 1 326 ? -0.953 16.771 4.551 1.00 88.19 326 ILE A C 1
ATOM 2556 O O . ILE A 1 326 ? 0.132 17.348 4.455 1.00 88.19 326 ILE A O 1
ATOM 2560 N N . ASP A 1 327 ? -2.121 17.413 4.487 1.00 80.50 327 ASP A N 1
ATOM 2561 C CA . ASP A 1 327 ? -2.236 18.854 4.234 1.00 80.50 327 ASP A CA 1
ATOM 2562 C C . ASP A 1 327 ? -1.482 19.685 5.296 1.00 80.50 327 ASP A C 1
ATOM 2564 O O . ASP A 1 327 ? -0.895 20.720 4.974 1.00 80.50 327 ASP A O 1
ATOM 2568 N N . GLN A 1 328 ? -1.428 19.213 6.548 1.00 82.19 328 GLN A N 1
ATOM 2569 C CA . GLN A 1 328 ? -0.716 19.876 7.649 1.00 82.19 328 GLN A CA 1
ATOM 2570 C C . GLN A 1 328 ? 0.793 19.590 7.681 1.00 82.19 328 GLN A C 1
ATOM 2572 O O . GLN A 1 328 ? 1.588 20.481 7.982 1.00 82.19 328 GLN A O 1
ATOM 2577 N N . THR A 1 329 ? 1.204 18.346 7.427 1.00 76.25 329 THR A N 1
ATOM 2578 C CA . THR A 1 329 ? 2.588 17.891 7.673 1.00 76.25 329 THR A CA 1
ATOM 2579 C C . THR A 1 329 ? 3.455 17.864 6.425 1.00 76.25 329 THR A C 1
ATOM 2581 O O . THR A 1 329 ? 4.683 17.794 6.502 1.00 76.25 329 THR A O 1
ATOM 2584 N N . SER A 1 330 ? 2.846 17.865 5.247 1.00 66.06 330 SER A N 1
ATOM 2585 C CA . SER A 1 330 ? 3.535 17.795 3.965 1.00 66.06 330 SER A CA 1
ATOM 2586 C C . SER A 1 330 ? 2.641 18.403 2.893 1.00 66.06 330 SER A C 1
ATOM 2588 O O . SER A 1 330 ? 2.170 17.660 2.028 1.00 66.06 330 SER A O 1
ATOM 2590 N N . PRO A 1 331 ? 2.403 19.732 2.947 1.00 58.56 331 PRO A N 1
ATOM 2591 C CA . PRO A 1 331 ? 1.552 20.403 1.981 1.00 58.56 331 PRO A CA 1
ATOM 2592 C C . PRO A 1 331 ? 2.055 20.069 0.583 1.00 58.56 331 PRO A C 1
ATOM 2594 O O . PRO A 1 331 ? 3.190 20.371 0.199 1.00 58.56 331 PRO A O 1
ATOM 2597 N N . LEU A 1 332 ? 1.212 19.346 -0.141 1.00 59.03 332 LEU A N 1
ATOM 2598 C CA . LEU A 1 332 ? 1.542 18.815 -1.443 1.00 59.03 332 LEU A CA 1
ATOM 2599 C C . LEU A 1 332 ? 1.708 19.992 -2.414 1.00 59.03 332 LEU A C 1
ATOM 2601 O O . LEU A 1 332 ? 0.842 20.871 -2.453 1.00 59.03 332 LEU A O 1
ATOM 2605 N N . PRO A 1 333 ? 2.804 20.062 -3.199 1.00 57.38 333 PRO A N 1
ATOM 2606 C CA . PRO A 1 333 ? 3.004 21.177 -4.113 1.00 57.38 333 PRO A CA 1
ATOM 2607 C C . PRO A 1 333 ? 1.816 21.289 -5.081 1.00 57.38 333 PRO A C 1
ATOM 2609 O O . PRO A 1 333 ? 1.273 20.251 -5.502 1.00 57.38 333 PRO A O 1
ATOM 2612 N N . PRO A 1 334 ? 1.405 22.523 -5.435 1.00 55.72 334 PRO A N 1
ATOM 2613 C CA . PRO A 1 334 ? 0.309 22.744 -6.366 1.00 55.72 334 PRO A CA 1
ATOM 2614 C C . PRO A 1 334 ? 0.626 22.076 -7.702 1.00 55.72 334 PRO A C 1
ATOM 2616 O O . PRO A 1 334 ? 1.788 21.970 -8.103 1.00 55.72 334 PRO A O 1
ATOM 2619 N N . LEU A 1 335 ? -0.415 21.606 -8.390 1.00 50.66 335 LEU A N 1
ATOM 2620 C CA . LEU A 1 335 ? -0.232 20.961 -9.683 1.00 50.66 335 LEU A CA 1
ATOM 2621 C C . LEU A 1 335 ? 0.444 21.916 -10.673 1.00 50.66 335 LEU A C 1
ATOM 2623 O O . LEU A 1 335 ? 0.107 23.104 -10.699 1.00 50.66 335 LEU A O 1
ATOM 2627 N N . PRO A 1 336 ? 1.364 21.419 -11.518 1.00 50.06 336 PRO A N 1
ATOM 2628 C CA . PRO A 1 336 ? 1.891 22.224 -12.603 1.00 50.06 336 PRO A CA 1
ATOM 2629 C C . PRO A 1 336 ? 0.727 22.638 -13.507 1.00 50.06 336 PRO A C 1
ATOM 2631 O O . PRO A 1 336 ? 0.051 21.798 -14.104 1.00 50.06 336 PRO A O 1
ATOM 2634 N N . VAL A 1 337 ? 0.479 23.946 -13.590 1.00 38.12 337 VAL A N 1
ATOM 2635 C CA . VAL A 1 337 ? -0.498 24.513 -14.522 1.00 38.12 337 VAL A CA 1
ATOM 2636 C C . VAL A 1 337 ? -0.016 24.167 -15.929 1.00 38.12 337 VAL A C 1
ATOM 2638 O O . VAL A 1 337 ? 1.069 24.599 -16.326 1.00 38.12 337 VAL A O 1
ATOM 2641 N N . LYS A 1 338 ? -0.787 23.361 -16.673 1.00 41.31 338 LYS A N 1
ATOM 2642 C CA . LYS A 1 338 ? -0.531 23.138 -18.102 1.00 41.31 338 LYS A CA 1
ATOM 2643 C C . LYS A 1 338 ? -0.570 24.507 -18.788 1.00 41.31 338 LYS A C 1
ATOM 2645 O O . LYS A 1 338 ? -1.617 25.151 -18.781 1.00 41.31 338 LYS A O 1
ATOM 2650 N N . LYS A 1 339 ? 0.581 24.961 -19.286 1.00 34.28 339 LYS A N 1
ATOM 2651 C CA . LYS A 1 339 ? 0.690 26.148 -20.139 1.00 34.28 339 LYS A CA 1
ATOM 2652 C C . LYS A 1 339 ? 0.329 25.810 -21.572 1.00 34.28 339 LYS A C 1
ATOM 2654 O O . LYS A 1 339 ? 0.670 24.681 -21.994 1.00 34.28 339 LYS A O 1
#

Organism: NCBI:txid1797776

pLDDT: mean 71.39, std 23.18, range [26.31, 98.31]

Solvent-accessible surface area (backbone atoms only — not comparable to full-atom values): 19563 Å² total; per-residue (Å²): 134,88,83,84,87,77,85,73,86,76,76,82,77,78,74,69,81,70,75,80,76,74,88,77,84,88,70,54,30,50,51,41,44,50,50,48,25,57,49,40,36,67,68,40,58,94,31,38,58,44,34,79,90,44,78,61,49,68,75,46,52,56,42,48,58,52,54,40,28,71,92,64,61,34,37,66,85,35,98,90,54,83,58,94,65,74,83,68,71,86,78,62,78,85,76,78,66,72,45,101,83,69,50,86,88,80,80,60,82,74,87,42,74,59,82,79,86,44,100,79,36,70,50,48,36,32,50,35,4,20,50,31,9,29,49,50,46,51,50,49,50,72,35,46,39,90,84,49,56,68,69,59,51,49,53,57,62,64,57,52,33,56,53,29,12,44,23,22,38,47,49,64,52,7,52,50,51,35,40,42,78,86,44,16,51,59,50,14,51,49,40,40,51,74,37,38,42,31,64,71,46,62,67,33,30,67,64,72,64,69,51,64,55,53,93,89,52,64,52,49,61,53,59,65,70,62,39,71,60,22,51,43,18,39,52,6,63,68,40,13,33,64,34,83,99,53,62,44,48,31,40,58,67,59,49,53,50,37,50,76,73,44,42,51,56,53,50,49,48,60,58,68,71,46,88,77,87,81,47,70,68,61,52,54,44,65,75,38,46,65,52,36,56,66,33,51,65,52,48,57,52,27,53,26,50,55,38,46,71,47,19,78,47,44,50,57,56,55,33,48,53,50,40,56,48,39,58,72,76,53,65,55,71,74,71,84,77,86,125

Sequence (339 aa):
MSANEMTKPKPPNEKTPGTLGSTVPESDIAQRFKFVVETGLKIFGGSALTDSSQPIAQTDLDLIPLFFRREQGVAPTRPDAPWRLSALTNTDPRFNGPRPDGKPWRPVDGSYFGNWEAPAGPLEHIILAQKAGEFFTNQIKQHLRPDLADSEAQEMRSLSAKHAAAAAGLHDAGRTITHAFWSTDMIGGAALNEIGIREDLRRVMPREEVMQTPLDQSMDEVIENIGPEAVIVRLADEFGKRQPGTSHTYLVSGYEEWVTSGGADKWAETYTSRPGTGLKYETKFRENVQLHKDNVGRYFAALDKWIQNRTTLNLGELTTMFREHIDQTSPLPPLPVKK

Nearest PDB structures (foldseek):
  3vpn-assembly1_B  TM=2.195E-01  e=5.796E+00  Homo sapiens
  3vpo-assembly1_B  TM=2.070E-01  e=9.030E+00  Homo sapiens

Foldseek 3Di:
DDDDDDDDDDDPDDPDPPPPDDDDDQFALLVLLVLLLVLLLVLCPPACQQPVVDDHDVSNLVSLLVSCDVVSVLFCDDPPPNGPRPPPPDDDPVPVDAQPVRDDGDGDDDPQLDDDQALVGDSQLLVLLLLQLLLLLVQLLVFFDPPDDPVVNVQSVPDDSNLLSSLLSQLQSLNSSGNLVQCRNVSSLVSSVSSNGDPVSNLLRDDCVLLVADPPDQSLVVLVPSDDSSLSSVLSSQFSGCLRPFQFTDAPVSVVVCLVVCVLVVVLCVLLVDDDPPDPRSVVCNVCSVSSNVCSVSNLVSSQVVSVSTGVDGRRRSSVVSRVVCCPPPNRDGRPDDD